Protein AF-A0A388SQX8-F1 (afdb_monomer_lite)

Sequence (278 aa):
MSRPRFPFIAQDVSALARSLHRELAACGMSSQQAGRGARPTDDACGSPAHDVTGGPTVGSAGDAACVPANALGAPCATDAPDAPPTSGASGPAHTPPRAPGHVSPVSHVLLLNMLVRAVGYRNFQHYRAQFAAQERLERLAAPEPAAPEEPVDLRRVERAARHFGPDGLLARWPGKVSLQRLCLWWVWSRLPAGQELTGTQMDDALRACHHFGDHALLRRWLCDLGMATRTPDGRQYRRVEQRPPQEALALLQHLRDRERHARRTAHAPSAGRGATTA

pLDDT: mean 71.39, std 24.22, range [28.92, 96.69]

Structure (mmCIF, N/CA/C/O backbone):
data_AF-A0A388SQX8-F1
#
_entry.id   AF-A0A388SQX8-F1
#
loop_
_atom_site.group_PDB
_atom_site.id
_atom_site.type_symbol
_atom_site.label_atom_id
_atom_site.label_alt_id
_atom_site.label_comp_id
_atom_site.label_asym_id
_atom_site.label_entity_id
_atom_site.label_seq_id
_atom_site.pdbx_PDB_ins_code
_atom_site.Cartn_x
_atom_site.Cartn_y
_atom_site.Cartn_z
_atom_site.occupancy
_atom_site.B_iso_or_equiv
_atom_site.auth_seq_id
_atom_site.auth_comp_id
_atom_site.auth_asym_id
_atom_site.auth_atom_id
_atom_site.pdbx_PDB_model_num
ATOM 1 N N . MET A 1 1 ? -57.256 -21.610 43.348 1.00 36.81 1 MET A N 1
ATOM 2 C CA . MET A 1 1 ? -56.290 -20.503 43.178 1.00 36.81 1 MET A CA 1
ATOM 3 C C . MET A 1 1 ? -55.162 -20.941 42.256 1.00 36.81 1 MET A C 1
ATOM 5 O O . MET A 1 1 ? -54.250 -21.621 42.714 1.00 36.81 1 MET A O 1
ATOM 9 N N . SER A 1 2 ? -55.221 -20.597 40.966 1.00 36.09 2 SER A N 1
ATOM 10 C CA . SER A 1 2 ? -54.074 -20.803 40.070 1.00 36.09 2 SER A CA 1
ATOM 11 C C . SER A 1 2 ? -52.946 -19.861 40.472 1.00 36.09 2 SER A C 1
ATOM 13 O O . SER A 1 2 ? -53.153 -18.653 40.541 1.00 36.09 2 SER A O 1
ATOM 15 N N . ARG A 1 3 ? -51.753 -20.402 40.736 1.00 38.62 3 ARG A N 1
ATOM 16 C CA . ARG A 1 3 ? -50.555 -19.580 40.941 1.00 38.62 3 ARG A CA 1
ATOM 17 C C . ARG A 1 3 ? -50.164 -18.967 39.590 1.00 38.62 3 ARG A C 1
ATOM 19 O O . ARG A 1 3 ? -49.873 -19.746 38.679 1.00 38.62 3 ARG A O 1
ATOM 26 N N . PRO A 1 4 ? -50.123 -17.632 39.426 1.00 42.44 4 PRO A N 1
ATOM 27 C CA . PRO A 1 4 ? -49.536 -17.048 38.229 1.00 42.44 4 PRO A CA 1
ATOM 28 C C . PRO A 1 4 ? -48.050 -17.426 38.192 1.00 42.44 4 PRO A C 1
ATOM 30 O O . PRO A 1 4 ? -47.289 -17.098 39.102 1.00 42.44 4 PRO A O 1
ATOM 33 N N . ARG A 1 5 ? -47.626 -18.151 37.152 1.00 47.69 5 ARG A N 1
ATOM 34 C CA . ARG A 1 5 ? -46.198 -18.285 36.842 1.00 47.69 5 ARG A CA 1
ATOM 35 C C . ARG A 1 5 ? -45.711 -16.906 36.407 1.00 47.69 5 ARG A C 1
ATOM 37 O O . ARG A 1 5 ? -46.237 -16.376 35.434 1.00 47.69 5 ARG A O 1
ATOM 44 N N . PHE A 1 6 ? -44.737 -16.340 37.120 1.00 41.31 6 PHE A N 1
ATOM 45 C CA . PHE A 1 6 ? -44.122 -15.063 36.750 1.00 41.31 6 PHE A CA 1
ATOM 46 C C . PHE A 1 6 ? -43.609 -15.134 35.298 1.00 41.31 6 PHE A C 1
ATOM 48 O O . PHE A 1 6 ? -42.717 -15.937 35.026 1.00 41.31 6 PHE A O 1
ATOM 55 N N . PRO A 1 7 ? -44.135 -14.318 34.364 1.00 44.72 7 PRO A N 1
ATOM 56 C CA . PRO A 1 7 ? -43.797 -14.410 32.941 1.00 44.72 7 PRO A CA 1
ATOM 57 C C . PRO A 1 7 ? -42.509 -13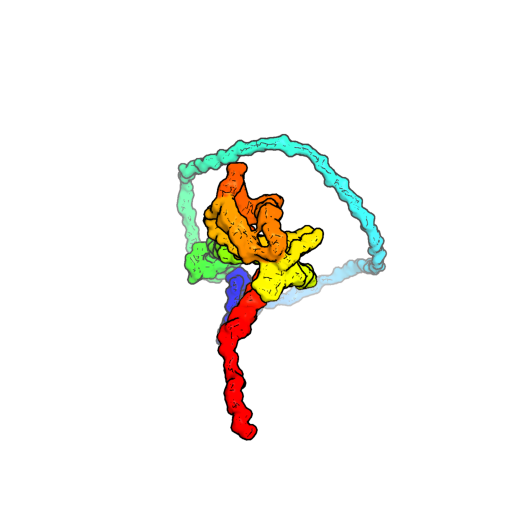.647 32.581 1.00 44.72 7 PRO A C 1
ATOM 59 O O . PRO A 1 7 ? -42.247 -13.387 31.410 1.00 44.72 7 PRO A O 1
ATOM 62 N N . PHE A 1 8 ? -41.715 -13.243 33.577 1.00 49.34 8 PHE A N 1
ATOM 63 C CA . PHE A 1 8 ? -40.576 -12.347 33.402 1.00 49.34 8 PHE A CA 1
ATOM 64 C C . PHE A 1 8 ? -39.234 -13.078 33.456 1.00 49.34 8 PHE A C 1
ATOM 66 O O . PHE A 1 8 ? -38.674 -13.307 34.527 1.00 49.34 8 PHE A O 1
ATOM 73 N N . ILE A 1 9 ? -38.652 -13.302 32.275 1.00 43.94 9 ILE A N 1
ATOM 74 C CA . ILE A 1 9 ? -37.193 -13.310 32.119 1.00 43.94 9 ILE A CA 1
ATOM 75 C C . ILE A 1 9 ? -36.746 -11.842 32.208 1.00 43.94 9 ILE A C 1
ATOM 77 O O . ILE A 1 9 ? -36.647 -11.135 31.207 1.00 43.94 9 ILE A O 1
ATOM 81 N N . ALA A 1 10 ? -36.578 -11.341 33.432 1.00 47.34 10 ALA A N 1
ATOM 82 C CA . ALA A 1 10 ? -36.190 -9.956 33.671 1.00 47.34 10 ALA A CA 1
ATOM 83 C C . ALA A 1 10 ? -34.680 -9.771 33.450 1.00 47.34 10 ALA A C 1
ATOM 85 O O . ALA A 1 10 ? -33.876 -10.209 34.269 1.00 47.34 10 ALA A O 1
ATOM 86 N N . GLN A 1 11 ? -34.305 -9.074 32.373 1.00 56.28 11 GLN A N 1
ATOM 87 C CA . GLN A 1 11 ? -32.917 -8.649 32.131 1.00 56.28 11 GLN A CA 1
ATOM 88 C C . GLN A 1 11 ? -32.426 -7.619 33.173 1.00 56.28 11 GLN A C 1
ATOM 90 O O . GLN A 1 11 ? -31.230 -7.525 33.423 1.00 56.28 11 GLN A O 1
ATOM 95 N N . ASP A 1 12 ? -33.343 -6.880 33.817 1.00 64.75 12 ASP A N 1
ATOM 96 C CA . ASP A 1 12 ? -33.055 -5.955 34.922 1.00 64.75 12 ASP A CA 1
ATOM 97 C C . ASP A 1 12 ? -33.651 -6.459 36.251 1.00 64.75 12 ASP A C 1
ATOM 99 O O . ASP A 1 12 ? -34.870 -6.445 36.464 1.00 64.75 12 ASP A O 1
ATOM 103 N N . VAL A 1 13 ? -32.776 -6.825 37.193 1.00 69.06 13 VAL A N 1
ATOM 104 C CA . VAL A 1 13 ? -33.134 -7.192 38.579 1.00 69.06 13 VAL A CA 1
ATOM 105 C C . VAL A 1 13 ? -33.878 -6.049 39.292 1.00 69.06 13 VAL A C 1
ATOM 107 O O . VAL A 1 13 ? -34.743 -6.289 40.138 1.00 69.06 13 VAL A O 1
ATOM 110 N N . SER A 1 14 ? -33.602 -4.795 38.925 1.00 66.31 14 SER A N 1
ATOM 111 C CA . SER A 1 14 ? -34.236 -3.598 39.490 1.00 66.31 14 SER A CA 1
ATOM 112 C C . SER A 1 14 ? -35.692 -3.444 39.036 1.00 66.31 14 SER A C 1
ATOM 114 O O . SER A 1 14 ? -36.521 -2.933 39.789 1.00 66.31 14 SER A O 1
ATOM 116 N N . ALA A 1 15 ? -36.044 -3.884 37.826 1.00 65.00 15 ALA A N 1
ATOM 117 C CA . ALA A 1 15 ? -37.419 -3.933 37.336 1.00 65.00 15 ALA A CA 1
ATOM 118 C C . ALA A 1 15 ? -38.218 -5.016 38.073 1.00 65.00 15 ALA A C 1
ATOM 120 O O . ALA A 1 15 ? -39.303 -4.729 38.584 1.00 65.00 15 ALA A O 1
ATOM 121 N N . LEU A 1 16 ? -37.642 -6.215 38.232 1.00 69.81 16 LEU A N 1
ATOM 122 C CA . LEU A 1 16 ? -38.240 -7.307 39.009 1.00 69.81 16 LEU A CA 1
ATOM 123 C C . LEU A 1 16 ? -38.512 -6.881 40.463 1.00 69.81 16 LEU A C 1
ATOM 125 O O . LEU A 1 16 ? -39.634 -7.013 40.952 1.00 69.81 16 LEU A O 1
ATOM 129 N N . ALA A 1 17 ? -37.521 -6.280 41.128 1.00 69.31 17 ALA A N 1
ATOM 130 C CA . ALA A 1 17 ? -37.656 -5.779 42.496 1.00 69.31 17 ALA A CA 1
ATOM 131 C C . ALA A 1 17 ? -38.699 -4.651 42.634 1.00 69.31 17 ALA A C 1
ATOM 133 O O . ALA A 1 17 ? -39.339 -4.534 43.680 1.00 69.31 17 ALA A O 1
ATOM 134 N N . ARG A 1 18 ? -38.898 -3.822 41.597 1.00 67.50 18 ARG A N 1
ATOM 135 C CA . ARG A 1 18 ? -39.961 -2.799 41.562 1.00 67.50 18 ARG A CA 1
ATOM 136 C C . ARG A 1 18 ? -41.350 -3.396 41.312 1.00 67.50 18 ARG A C 1
ATOM 138 O O . ARG A 1 18 ? -42.320 -2.874 41.855 1.00 67.50 18 ARG A O 1
ATOM 145 N N . SER A 1 19 ? -41.478 -4.474 40.533 1.00 71.19 19 SER A N 1
ATOM 146 C CA . SER A 1 19 ? -42.767 -5.167 40.371 1.00 71.19 19 SER A CA 1
ATOM 147 C C . SER A 1 19 ? -43.179 -5.860 41.665 1.00 71.19 19 SER A C 1
ATOM 149 O O . SER A 1 19 ? -44.214 -5.520 42.233 1.00 71.19 19 SER A O 1
ATOM 151 N N . LEU A 1 20 ? -42.302 -6.708 42.213 1.00 73.25 20 LEU A N 1
ATOM 152 C CA . LEU A 1 20 ? -42.595 -7.483 43.419 1.00 73.25 20 LEU A CA 1
ATOM 153 C C . LEU A 1 20 ? -42.903 -6.585 44.633 1.00 73.25 20 LEU A C 1
ATOM 155 O O . LEU A 1 20 ? -43.797 -6.893 45.414 1.00 73.25 20 LEU A O 1
ATOM 159 N N . HIS A 1 21 ? -42.225 -5.440 44.781 1.00 70.56 21 HIS A N 1
ATOM 160 C CA . HIS A 1 21 ? -42.545 -4.477 45.842 1.00 70.56 21 HIS A CA 1
ATOM 161 C C . HIS A 1 21 ? -43.941 -3.843 45.670 1.00 70.56 21 HIS A C 1
ATOM 163 O O . HIS A 1 21 ? -44.652 -3.676 46.659 1.00 70.56 21 HIS A O 1
ATOM 169 N N . ARG A 1 22 ? -44.377 -3.545 44.433 1.00 70.56 22 ARG A N 1
ATOM 170 C CA . ARG A 1 22 ? -45.743 -3.052 44.155 1.00 70.56 22 ARG A CA 1
ATOM 171 C C . ARG A 1 22 ? -46.804 -4.126 44.398 1.00 70.56 22 ARG A C 1
ATOM 173 O O . ARG A 1 22 ? -47.840 -3.823 44.977 1.00 70.56 22 ARG A O 1
ATOM 180 N N . GLU A 1 23 ? -46.537 -5.369 44.008 1.00 73.56 23 GLU A N 1
ATOM 181 C CA . GLU A 1 23 ? -47.436 -6.509 44.238 1.00 73.56 23 GLU A CA 1
ATOM 182 C C . GLU A 1 23 ? -47.608 -6.795 45.740 1.00 73.56 23 GLU A C 1
ATOM 184 O O . GLU A 1 23 ? -48.733 -6.907 46.226 1.00 73.56 23 GLU A O 1
ATOM 189 N N . LEU A 1 24 ? -46.512 -6.810 46.508 1.00 72.69 24 LEU A N 1
ATOM 190 C CA . LEU A 1 24 ? -46.557 -6.953 47.969 1.00 72.69 24 LEU A CA 1
ATOM 191 C C . LEU A 1 24 ? -47.300 -5.787 48.645 1.00 72.69 24 LEU A C 1
ATOM 193 O O . LEU A 1 24 ? -48.076 -6.020 49.573 1.00 72.69 24 LEU A O 1
ATOM 197 N N . ALA A 1 25 ? -47.121 -4.551 48.167 1.00 70.69 25 ALA A N 1
ATOM 198 C CA . ALA A 1 25 ? -47.873 -3.396 48.657 1.00 70.69 25 ALA A CA 1
ATOM 199 C C . ALA A 1 25 ? -49.379 -3.508 48.348 1.00 70.69 25 ALA A C 1
ATOM 201 O O . ALA A 1 25 ? -50.201 -3.240 49.223 1.00 70.69 25 ALA A O 1
ATOM 202 N N . ALA A 1 26 ? -49.757 -3.965 47.149 1.00 66.88 26 ALA A N 1
ATOM 203 C CA . ALA A 1 26 ? -51.155 -4.187 46.773 1.00 66.88 26 ALA A CA 1
ATOM 204 C C . ALA A 1 26 ? -51.831 -5.263 47.644 1.00 66.88 26 ALA A C 1
ATOM 206 O O . ALA A 1 26 ? -52.946 -5.056 48.126 1.00 66.88 26 ALA A O 1
ATOM 207 N N . CYS A 1 27 ? -51.135 -6.368 47.932 1.00 62.94 27 CYS A N 1
ATOM 208 C CA . CYS A 1 27 ? -51.600 -7.381 48.885 1.00 62.94 27 CYS A CA 1
ATOM 209 C C . CYS A 1 27 ? -51.763 -6.813 50.310 1.00 62.94 27 CYS A C 1
ATOM 211 O O . CYS A 1 27 ? -52.741 -7.129 50.994 1.00 62.94 27 CYS A O 1
ATOM 213 N N . GLY A 1 28 ? -50.851 -5.936 50.748 1.00 62.56 28 GLY A N 1
ATOM 214 C CA . GLY A 1 28 ? -50.944 -5.228 52.030 1.00 62.56 28 GLY A CA 1
ATOM 215 C C . GLY A 1 28 ? -52.148 -4.282 52.127 1.00 62.56 28 GLY A C 1
ATOM 216 O O . GLY A 1 28 ? -52.829 -4.251 53.148 1.00 62.56 28 GLY A O 1
ATOM 217 N N . MET A 1 29 ? -52.463 -3.550 51.055 1.00 49.16 29 MET A N 1
ATOM 218 C CA . MET A 1 29 ? -53.643 -2.675 51.013 1.00 49.16 29 MET A CA 1
ATOM 219 C C . MET A 1 29 ? -54.954 -3.477 50.991 1.00 49.16 29 MET A C 1
ATOM 221 O O . MET A 1 29 ? -55.860 -3.183 51.768 1.00 49.16 29 MET A O 1
ATOM 225 N N . SER A 1 30 ? -55.027 -4.537 50.177 1.00 46.00 30 SER A N 1
ATOM 226 C CA . SER A 1 30 ? -56.197 -5.429 50.093 1.00 46.00 30 SER A CA 1
ATOM 227 C C . SER A 1 30 ? -56.570 -6.039 51.456 1.00 46.00 30 SER A C 1
ATOM 229 O O . SER A 1 30 ? -57.736 -6.055 51.853 1.00 46.00 30 SER A O 1
ATOM 231 N N . SER A 1 31 ? -55.564 -6.462 52.228 1.00 42.78 31 SER A N 1
ATOM 232 C CA . SER A 1 31 ? -55.757 -7.045 53.563 1.00 42.78 31 SER A CA 1
ATOM 233 C C . SER A 1 31 ? -56.139 -6.024 54.643 1.00 42.78 31 SER A C 1
ATOM 235 O O . SER A 1 31 ? -56.927 -6.359 55.527 1.00 42.78 31 SER A O 1
ATOM 237 N N . GLN A 1 32 ? -55.680 -4.769 54.563 1.00 49.34 32 GLN A N 1
ATOM 238 C CA . GLN A 1 32 ? -56.172 -3.707 55.456 1.00 49.34 32 GLN A CA 1
ATOM 239 C C . GLN A 1 32 ? -57.624 -3.312 55.156 1.00 49.34 32 GLN A C 1
ATOM 241 O O . GLN A 1 32 ? -58.390 -3.036 56.080 1.00 49.34 32 GLN A O 1
ATOM 246 N N . GLN A 1 33 ? -58.024 -3.303 53.882 1.00 49.81 33 GLN A N 1
ATOM 247 C CA . GLN A 1 33 ? -59.363 -2.870 53.480 1.00 49.81 33 GLN A CA 1
ATOM 248 C C . GLN A 1 33 ? -60.452 -3.872 53.903 1.00 49.81 33 GLN A C 1
ATOM 250 O O . GLN A 1 33 ? -61.534 -3.457 54.316 1.00 49.81 33 GLN A O 1
ATOM 255 N N . ALA A 1 34 ? -60.132 -5.171 53.932 1.00 44.03 34 ALA A N 1
ATOM 256 C CA . ALA A 1 34 ? -60.994 -6.209 54.504 1.00 44.03 34 ALA A CA 1
ATOM 257 C C . ALA A 1 34 ? -61.205 -6.074 56.031 1.00 44.03 34 ALA A C 1
ATOM 259 O O . ALA A 1 34 ? -62.218 -6.528 56.556 1.00 44.03 34 ALA A O 1
ATOM 260 N N . GLY A 1 35 ? -60.276 -5.434 56.753 1.00 42.03 35 GLY A N 1
ATOM 261 C CA . GLY A 1 35 ? -60.312 -5.308 58.216 1.00 42.03 35 GLY A CA 1
ATOM 262 C C . GLY A 1 35 ? -61.143 -4.144 58.773 1.00 42.03 35 GLY A C 1
ATOM 263 O O . GLY A 1 35 ? -61.225 -4.002 59.991 1.00 42.03 35 GLY A O 1
ATOM 264 N N . ARG A 1 36 ? -61.734 -3.286 57.926 1.00 47.06 36 ARG A N 1
ATOM 265 C CA . ARG A 1 36 ? -62.431 -2.049 58.356 1.00 47.06 36 ARG A CA 1
ATOM 266 C C . ARG A 1 36 ? -63.966 -2.100 58.328 1.00 47.06 36 ARG A C 1
ATOM 268 O O . ARG A 1 36 ? -64.606 -1.121 58.696 1.00 47.06 36 ARG A O 1
ATOM 275 N N . GLY A 1 37 ? -64.564 -3.216 57.916 1.00 43.06 37 GLY A N 1
ATOM 276 C CA . GLY A 1 37 ? -66.006 -3.333 57.664 1.00 43.06 37 GLY A CA 1
ATOM 277 C C . GLY A 1 37 ? -66.891 -3.699 58.864 1.00 43.06 37 GLY A C 1
ATOM 278 O O . GLY A 1 37 ? -67.678 -4.630 58.726 1.00 43.06 37 GLY A O 1
ATOM 279 N N . ALA A 1 38 ? -66.789 -3.025 60.022 1.00 39.12 38 ALA A N 1
ATOM 280 C CA . ALA A 1 38 ? -67.701 -3.286 61.154 1.00 39.12 38 ALA A CA 1
ATOM 281 C C . ALA A 1 38 ? -67.815 -2.162 62.219 1.00 39.12 38 ALA A C 1
ATOM 283 O O . ALA A 1 38 ? -67.167 -2.243 63.263 1.00 39.12 38 ALA A O 1
ATOM 284 N N . ARG A 1 39 ? -68.707 -1.175 62.006 1.00 32.75 39 ARG A N 1
ATOM 285 C CA . ARG A 1 39 ? -69.758 -0.724 62.965 1.00 32.75 39 ARG A CA 1
ATOM 286 C C . ARG A 1 39 ? -70.548 0.495 62.432 1.00 32.75 39 ARG A C 1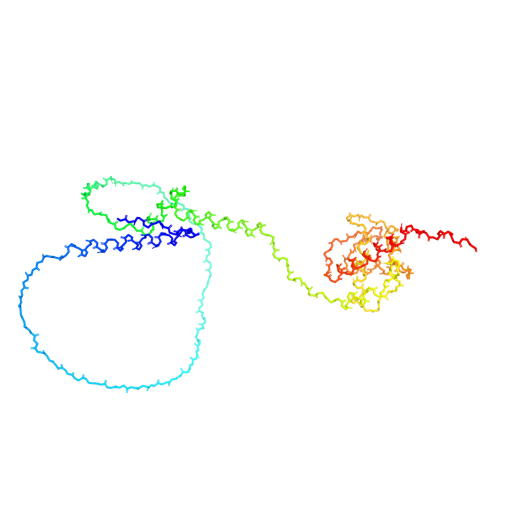
ATOM 288 O O . ARG A 1 39 ? -69.926 1.359 61.819 1.00 32.75 39 ARG A O 1
ATOM 295 N N . PRO A 1 40 ? -71.873 0.578 62.669 1.00 47.38 40 PRO A N 1
ATOM 296 C CA . PRO A 1 40 ? -72.708 1.736 62.327 1.00 47.38 40 PRO A CA 1
ATOM 297 C C . PRO A 1 40 ? -72.991 2.654 63.534 1.00 47.38 40 PRO A C 1
ATOM 299 O O . PRO A 1 40 ? -72.891 2.198 64.672 1.00 47.38 40 PRO A O 1
ATOM 302 N N . THR A 1 41 ? -73.419 3.890 63.251 1.00 36.56 41 THR A N 1
ATOM 303 C CA . THR A 1 41 ? -74.516 4.645 63.912 1.00 36.56 41 THR A CA 1
ATOM 304 C C . THR A 1 41 ? -74.822 5.896 63.078 1.00 36.56 41 THR A C 1
ATOM 306 O O . THR A 1 41 ? -73.922 6.421 62.421 1.00 36.56 41 THR A O 1
ATOM 309 N N . ASP A 1 42 ? -76.074 6.346 63.108 1.00 33.62 42 ASP A N 1
ATOM 310 C CA . ASP A 1 42 ? -76.649 7.366 62.219 1.00 33.62 42 ASP A CA 1
ATOM 311 C C . ASP A 1 42 ? -76.683 8.793 62.827 1.00 33.62 42 ASP A C 1
ATOM 313 O O . ASP A 1 42 ? -76.271 8.997 63.968 1.00 33.62 42 ASP A O 1
ATOM 317 N N . ASP A 1 43 ? -77.232 9.739 62.047 1.00 33.44 43 ASP A N 1
ATOM 318 C CA . ASP A 1 43 ? -77.739 11.081 62.415 1.00 33.44 43 ASP A CA 1
ATOM 319 C C . ASP A 1 43 ? -76.757 12.192 62.890 1.00 33.44 43 ASP A C 1
ATOM 321 O O . ASP A 1 43 ? -75.794 11.952 63.609 1.00 33.44 43 ASP A O 1
ATOM 325 N N . ALA A 1 44 ? -76.949 13.485 62.558 1.00 36.25 44 ALA A N 1
ATOM 326 C CA . ALA A 1 44 ? -77.795 14.118 61.525 1.00 36.25 44 ALA A CA 1
ATOM 327 C C . ALA A 1 44 ? -77.368 15.587 61.228 1.00 36.25 44 ALA A C 1
ATOM 329 O O . ALA A 1 44 ? -76.724 16.232 62.047 1.00 36.25 44 ALA A O 1
ATOM 330 N N . CYS A 1 45 ? -77.804 16.099 60.064 1.00 31.36 45 CYS A N 1
ATOM 331 C CA . CYS A 1 45 ? -78.052 17.505 59.659 1.00 31.36 45 CYS A CA 1
ATOM 332 C C . CYS A 1 45 ? -77.076 18.666 60.006 1.00 31.36 45 CYS A C 1
ATOM 334 O O . CYS A 1 45 ? -76.867 19.022 61.159 1.00 31.36 45 CYS A O 1
ATOM 336 N N . GLY A 1 46 ? -76.669 19.428 58.972 1.00 29.67 46 GLY A N 1
ATOM 337 C CA . GLY A 1 46 ? -76.088 20.778 59.113 1.00 29.67 46 GLY A CA 1
ATOM 338 C C . GLY A 1 46 ? -75.708 21.446 57.777 1.00 29.67 46 GLY A C 1
ATOM 339 O O . GLY A 1 46 ? -74.729 21.064 57.144 1.00 29.67 46 GLY A O 1
ATOM 340 N N . SER A 1 47 ? -76.487 22.427 57.311 1.00 32.00 47 SER A N 1
ATOM 341 C CA . SER A 1 47 ? -76.301 23.207 56.060 1.00 32.00 47 SER A CA 1
ATOM 342 C C . SER A 1 47 ? -77.133 24.506 56.139 1.00 32.00 47 SER A C 1
ATOM 344 O O . SER A 1 47 ? -77.968 24.575 57.046 1.00 32.00 47 SER A O 1
ATOM 346 N N . PRO A 1 48 ? -77.021 25.497 55.217 1.00 48.66 48 PRO A N 1
ATOM 347 C CA . PRO A 1 48 ? -76.165 25.620 54.020 1.00 48.66 48 PRO A CA 1
ATOM 348 C C . PRO A 1 48 ? -75.082 26.731 54.251 1.00 48.66 48 PRO A C 1
ATOM 350 O O . PRO A 1 48 ? -74.478 26.669 55.314 1.00 48.66 48 PRO A O 1
ATOM 353 N N . ALA A 1 49 ? -74.699 27.726 53.421 1.00 32.50 49 ALA A N 1
ATOM 354 C CA . ALA A 1 49 ? -75.122 28.221 52.097 1.00 32.50 49 ALA A CA 1
ATOM 355 C C . ALA A 1 49 ? -74.110 29.229 51.473 1.00 32.50 49 ALA A C 1
ATOM 357 O O . ALA A 1 49 ? -73.331 29.809 52.218 1.00 32.50 49 ALA A O 1
ATOM 358 N N . HIS A 1 50 ? -74.271 29.521 50.165 1.00 34.00 50 HIS A N 1
ATOM 359 C CA . HIS A 1 50 ? -73.937 30.789 49.455 1.00 34.00 50 HIS A CA 1
ATOM 360 C C . HIS A 1 50 ? -72.456 31.263 49.342 1.00 34.00 50 HIS A C 1
ATOM 362 O O . HIS A 1 50 ? -71.666 31.069 50.255 1.00 34.00 50 HIS A O 1
ATOM 368 N N . ASP A 1 51 ? -71.994 31.941 48.270 1.00 30.95 51 ASP A N 1
ATOM 369 C CA . ASP A 1 51 ? -72.515 32.210 46.901 1.00 30.95 51 ASP A CA 1
ATOM 370 C C . ASP A 1 51 ? -71.381 32.793 45.989 1.00 30.95 51 ASP A C 1
ATOM 372 O O . ASP A 1 51 ? -70.269 32.991 46.471 1.00 30.95 51 ASP A O 1
ATOM 376 N N . VAL A 1 52 ? -71.687 33.138 44.721 1.00 39.06 52 VAL A N 1
ATOM 377 C CA . VAL A 1 52 ? -70.922 33.990 43.762 1.00 39.06 52 VAL A CA 1
ATOM 378 C C . VAL A 1 52 ? -69.684 33.309 43.126 1.00 39.06 52 VAL A C 1
ATOM 380 O O . VAL A 1 52 ? -68.687 33.065 43.792 1.00 39.06 52 VAL A O 1
ATOM 383 N N . THR A 1 53 ? -69.685 32.846 41.863 1.00 36.03 53 THR A N 1
ATOM 384 C CA . THR A 1 53 ? -69.887 33.505 40.537 1.00 36.03 53 THR A CA 1
ATOM 385 C C . THR A 1 53 ? -68.632 34.205 39.982 1.00 36.03 53 THR A C 1
ATOM 387 O O . THR A 1 53 ? -68.125 35.148 40.576 1.00 36.03 53 THR A O 1
ATOM 390 N N . GLY A 1 54 ? -68.177 33.803 38.783 1.00 33.28 54 GLY A N 1
ATOM 391 C CA . GLY A 1 54 ? -67.106 34.488 38.035 1.00 33.28 54 GLY A CA 1
ATOM 392 C C . GLY A 1 54 ? -66.621 33.721 36.793 1.00 33.28 54 GLY A C 1
ATOM 393 O O . GLY A 1 54 ? -66.135 32.601 36.911 1.00 33.28 54 GLY A O 1
ATOM 394 N N . GLY A 1 55 ? -66.783 34.313 35.603 1.00 32.41 55 GLY A N 1
ATOM 395 C CA . GLY A 1 55 ? -66.418 33.727 34.301 1.00 32.41 55 GLY A CA 1
ATOM 396 C C . GLY A 1 55 ? -65.000 34.066 33.789 1.00 32.41 55 GLY A C 1
ATOM 397 O O . GLY A 1 55 ? -64.205 34.637 34.531 1.00 32.41 55 GLY A O 1
ATOM 398 N N . PRO A 1 56 ? -64.659 33.703 32.531 1.00 58.06 56 PRO A N 1
ATOM 399 C CA . PRO A 1 56 ? -63.264 33.533 32.098 1.00 58.06 56 PRO A CA 1
ATOM 400 C C . PRO A 1 56 ? -62.785 34.513 31.000 1.00 58.06 56 PRO A C 1
ATOM 402 O O . PRO A 1 56 ? -63.592 35.239 30.429 1.00 58.06 56 PRO A O 1
ATOM 405 N N . THR A 1 57 ? -61.484 34.457 30.653 1.00 34.09 57 THR A N 1
ATOM 406 C CA . THR A 1 57 ? -60.871 34.435 29.285 1.00 34.09 57 THR A CA 1
ATOM 407 C C . THR A 1 57 ? -59.510 35.158 29.143 1.00 34.09 57 THR A C 1
ATOM 409 O O . THR A 1 57 ? -59.334 36.285 29.577 1.00 34.09 57 THR A O 1
ATOM 412 N N . VAL A 1 58 ? -58.580 34.463 28.464 1.00 35.53 58 VAL A N 1
ATOM 413 C CA . VAL A 1 58 ? -57.567 34.916 27.472 1.00 35.53 58 VAL A CA 1
ATOM 414 C C . VAL A 1 58 ? -56.660 36.140 27.751 1.00 35.53 58 VAL A C 1
ATOM 416 O O . VAL A 1 58 ? -57.097 37.282 27.809 1.00 35.53 58 VAL A O 1
ATOM 419 N N . GLY A 1 59 ? -55.343 35.893 27.683 1.00 32.28 59 GLY A N 1
ATOM 420 C CA . GLY A 1 59 ? -54.258 36.864 27.444 1.00 32.28 59 GLY A CA 1
ATOM 421 C C . GLY A 1 59 ? -53.023 36.132 26.878 1.00 32.28 59 GLY A C 1
ATOM 422 O O . GLY A 1 59 ? -52.911 34.924 27.086 1.00 32.28 59 GLY A O 1
ATOM 423 N N . SER A 1 60 ? -52.138 36.794 26.115 1.00 31.81 60 SER A N 1
ATOM 424 C CA . SER A 1 60 ? -51.104 36.104 25.306 1.00 31.81 60 SER A CA 1
ATOM 425 C C . SER A 1 60 ? -49.789 36.881 25.112 1.00 31.81 60 SER A C 1
ATOM 427 O O . SER A 1 60 ? -49.814 38.106 25.046 1.00 31.81 60 SER A O 1
ATOM 429 N N . ALA A 1 61 ? -48.704 36.118 24.894 1.00 31.20 61 ALA A N 1
ATOM 430 C CA . ALA A 1 61 ? -47.390 36.473 24.322 1.00 31.20 61 ALA A CA 1
ATOM 431 C C . ALA A 1 61 ? -46.464 37.469 25.067 1.00 31.20 61 ALA A C 1
ATOM 433 O O . ALA A 1 61 ? -46.906 38.375 25.764 1.00 31.20 61 ALA A O 1
ATOM 434 N N . GLY A 1 62 ? -45.145 37.300 24.866 1.00 31.11 62 GLY A N 1
ATOM 435 C CA . GLY A 1 62 ? -44.097 38.222 25.332 1.00 31.11 62 GLY A CA 1
ATOM 436 C C . GLY A 1 62 ? -42.716 37.570 25.508 1.00 31.11 62 GLY A C 1
ATOM 437 O O . GLY A 1 62 ? -42.443 36.990 26.555 1.00 31.11 62 GLY A O 1
ATOM 438 N N . ASP A 1 63 ? -41.838 37.684 24.506 1.00 28.92 63 ASP A N 1
ATOM 439 C CA . ASP A 1 63 ? -40.418 37.301 24.594 1.00 28.92 63 ASP A CA 1
ATOM 440 C C . ASP A 1 63 ? -39.573 38.329 25.367 1.00 28.92 63 ASP A C 1
ATOM 442 O O . ASP A 1 63 ? -39.790 39.531 25.222 1.00 28.92 63 ASP A O 1
ATOM 446 N N . ALA A 1 64 ? -38.531 37.865 26.069 1.00 32.91 64 ALA A N 1
ATOM 447 C CA . ALA A 1 64 ? -37.209 38.513 26.129 1.00 32.91 64 ALA A CA 1
ATOM 448 C C . ALA A 1 64 ? -36.181 37.630 26.867 1.00 32.91 64 ALA A C 1
ATOM 450 O O . ALA A 1 64 ? -36.516 36.916 27.810 1.00 32.91 64 ALA A O 1
ATOM 451 N N . ALA A 1 65 ? -34.906 37.736 26.487 1.00 30.02 65 ALA A N 1
ATOM 452 C CA . ALA A 1 65 ? -33.774 37.166 27.220 1.00 30.02 65 ALA A CA 1
ATOM 453 C C . ALA A 1 65 ? -32.880 38.284 27.777 1.00 30.02 65 ALA A C 1
ATOM 455 O O . ALA A 1 65 ? -32.778 39.332 27.143 1.00 30.02 65 ALA A O 1
ATOM 456 N N . CYS A 1 66 ? -32.166 38.038 28.886 1.00 29.95 66 CYS A N 1
ATOM 457 C CA . CYS A 1 66 ? -30.804 38.563 29.069 1.00 29.95 66 CYS A CA 1
ATOM 458 C C . CYS A 1 66 ? -30.036 37.915 30.238 1.00 29.95 66 CYS A C 1
ATOM 460 O O . CYS A 1 66 ? -30.577 37.119 31.002 1.00 29.95 66 CYS A O 1
ATOM 462 N N . VAL A 1 67 ? -28.748 38.257 30.331 1.00 35.94 67 VAL A N 1
ATOM 463 C CA . VAL A 1 67 ? -27.718 37.656 31.200 1.00 35.94 67 VAL A CA 1
ATOM 464 C C . VAL A 1 67 ? -27.271 38.654 32.284 1.00 35.94 67 VAL A C 1
ATOM 466 O O . VAL A 1 67 ? -27.230 39.856 32.027 1.00 35.94 67 VAL A O 1
ATOM 469 N N . PRO A 1 68 ? -26.878 38.169 33.475 1.00 49.44 68 PRO A N 1
ATOM 470 C CA . PRO A 1 68 ? -25.558 38.502 34.028 1.00 49.44 68 PRO A CA 1
ATOM 471 C C . PRO A 1 68 ? -24.786 37.212 34.394 1.00 49.44 68 PRO A C 1
ATOM 473 O O . PRO A 1 68 ? -25.382 36.262 34.888 1.00 49.44 68 PRO A O 1
ATOM 476 N N . ALA A 1 69 ? -23.510 36.999 34.048 1.00 34.41 69 ALA A N 1
ATOM 477 C CA . ALA A 1 69 ? -22.286 37.822 34.090 1.00 34.41 69 ALA A CA 1
ATOM 478 C C . ALA A 1 69 ? -21.464 37.579 35.378 1.00 34.41 69 ALA A C 1
ATOM 480 O O . ALA A 1 69 ? -21.975 37.654 36.489 1.00 34.41 69 ALA A O 1
ATOM 481 N N . ASN A 1 70 ? -20.184 37.234 35.189 1.00 34.44 70 ASN A N 1
ATOM 482 C CA . ASN A 1 70 ? -19.249 36.748 36.215 1.00 34.44 70 ASN A CA 1
ATOM 483 C C . ASN A 1 70 ? -18.648 37.852 37.100 1.00 34.44 70 ASN A C 1
ATOM 485 O O . ASN A 1 70 ? -18.440 38.965 36.622 1.00 34.44 70 ASN A O 1
ATOM 489 N N . ALA A 1 71 ? -18.203 37.445 38.302 1.00 31.67 71 ALA A N 1
ATOM 490 C CA . ALA A 1 71 ? -16.838 37.568 38.878 1.00 31.67 71 ALA A CA 1
ATOM 491 C C . ALA A 1 71 ? -16.917 37.713 40.427 1.00 31.67 71 ALA A C 1
ATOM 493 O O . ALA A 1 71 ? -17.979 38.048 40.937 1.00 31.67 71 ALA A O 1
ATOM 494 N N . LEU A 1 72 ? -15.913 37.444 41.277 1.00 33.88 72 LEU A N 1
ATOM 495 C CA . LEU A 1 72 ? -14.472 37.127 41.173 1.00 33.88 72 LEU A CA 1
ATOM 496 C C . LEU A 1 72 ? -14.103 36.030 42.210 1.00 33.88 72 LEU A C 1
ATOM 498 O O . LEU A 1 72 ? -14.850 35.830 43.163 1.00 33.88 72 LEU A O 1
ATOM 502 N N . GLY A 1 73 ? -12.901 35.435 42.120 1.00 32.00 73 GLY A N 1
ATOM 503 C CA . GLY A 1 73 ? -12.212 34.853 43.293 1.00 32.00 73 GLY A CA 1
ATOM 504 C C . GLY A 1 73 ? -11.665 33.425 43.136 1.00 32.00 73 GLY A C 1
ATOM 505 O O . GLY A 1 73 ? -12.410 32.485 42.891 1.00 32.00 73 GLY A O 1
ATOM 506 N N . ALA A 1 74 ? -10.355 33.267 43.329 1.00 33.41 74 ALA A N 1
ATOM 507 C CA . ALA A 1 74 ? -9.596 32.007 43.400 1.00 33.41 74 ALA A CA 1
ATOM 508 C C . ALA A 1 74 ? -8.355 32.252 44.306 1.00 33.41 74 ALA A C 1
ATOM 510 O O . ALA A 1 74 ? -8.208 33.394 44.757 1.00 33.41 74 ALA A O 1
ATOM 511 N N . PRO A 1 75 ? -7.401 31.315 44.523 1.00 50.97 75 PRO A N 1
ATOM 512 C CA . PRO A 1 75 ? -7.354 29.868 44.258 1.00 50.97 75 PRO A CA 1
ATOM 513 C C . PRO A 1 75 ? -6.936 29.083 45.544 1.00 50.97 75 PRO A C 1
ATOM 515 O O . PRO A 1 75 ? -7.208 29.546 46.647 1.00 50.97 75 PRO A O 1
ATOM 518 N N . CYS A 1 76 ? -6.205 27.961 45.393 1.00 29.44 76 CYS A N 1
ATOM 519 C CA . CYS A 1 76 ? -5.466 27.203 46.433 1.00 29.44 76 CYS A CA 1
ATOM 520 C C . CYS A 1 76 ? -6.310 26.354 47.416 1.00 29.44 76 CYS A C 1
ATOM 522 O O . CYS A 1 76 ? -7.423 26.722 47.766 1.00 29.44 76 CYS A O 1
ATOM 524 N N . ALA A 1 77 ? -5.836 25.208 47.923 1.00 30.47 77 ALA A N 1
ATOM 525 C CA . ALA A 1 77 ? -4.732 24.326 47.501 1.00 30.47 77 ALA A CA 1
ATOM 526 C C . ALA A 1 77 ? -4.972 22.894 48.050 1.00 30.47 77 ALA A C 1
ATOM 528 O O . ALA A 1 77 ? -6.000 22.623 48.668 1.00 30.47 77 ALA A O 1
ATOM 529 N N . THR A 1 78 ? -4.034 21.980 47.800 1.00 32.91 78 THR A N 1
ATOM 530 C CA . THR A 1 78 ? -3.949 20.642 48.412 1.00 32.91 78 THR A CA 1
ATOM 531 C C . THR A 1 78 ? -3.976 20.686 49.941 1.00 32.91 78 THR A C 1
ATOM 533 O O . THR A 1 78 ? -3.248 21.480 50.524 1.00 32.91 78 THR A O 1
ATOM 536 N N . ASP A 1 79 ? -4.703 19.764 50.579 1.00 29.53 79 ASP A N 1
ATOM 537 C CA . ASP A 1 79 ? -4.046 18.629 51.247 1.00 29.53 79 ASP A CA 1
ATOM 538 C C . ASP A 1 79 ? -5.027 17.509 51.637 1.00 29.53 79 ASP A C 1
ATOM 540 O O . ASP A 1 79 ? -6.249 17.675 51.582 1.00 29.53 79 ASP A O 1
ATOM 544 N N . ALA A 1 80 ? -4.484 16.338 51.977 1.00 42.03 80 ALA A N 1
ATOM 545 C CA . ALA A 1 80 ? -5.243 15.194 52.480 1.00 42.03 80 ALA A CA 1
ATOM 546 C C . ALA A 1 80 ? -5.284 15.183 54.024 1.00 42.03 80 ALA A C 1
ATOM 548 O O . ALA A 1 80 ? -4.286 15.531 54.652 1.00 42.03 80 ALA A O 1
ATOM 549 N N . PRO A 1 81 ? -6.384 14.729 54.653 1.00 41.84 81 PRO A N 1
ATOM 550 C CA . PRO A 1 81 ? -6.404 14.414 56.077 1.00 41.84 81 PRO A CA 1
ATOM 551 C C . PRO A 1 81 ? -6.208 12.910 56.337 1.00 41.84 81 PRO A C 1
ATOM 553 O O . PRO A 1 81 ? -6.912 12.066 55.775 1.00 41.84 81 PRO A O 1
ATOM 556 N N . ASP A 1 82 ? -5.286 12.595 57.246 1.00 33.25 82 ASP A N 1
ATOM 557 C CA . ASP A 1 82 ? -5.118 11.274 57.863 1.00 33.25 82 ASP A CA 1
ATOM 558 C C . ASP A 1 82 ? -6.368 10.790 58.619 1.00 33.25 82 ASP A C 1
ATOM 560 O O . ASP A 1 82 ? -7.266 11.561 58.967 1.00 33.25 82 ASP A O 1
ATOM 564 N N . ALA A 1 83 ? -6.402 9.492 58.933 1.00 41.75 83 ALA A N 1
ATOM 565 C CA . ALA A 1 83 ? -7.453 8.889 59.748 1.00 41.75 83 ALA A CA 1
ATOM 566 C C . ALA A 1 83 ? -7.260 9.172 61.262 1.00 41.75 83 ALA A C 1
ATOM 568 O O . ALA A 1 83 ? -6.247 8.759 61.831 1.00 41.75 83 ALA A O 1
ATOM 569 N N . PRO A 1 84 ? -8.238 9.797 61.952 1.00 44.78 84 PRO A N 1
ATOM 570 C CA . PRO A 1 84 ? -8.257 9.926 63.411 1.00 44.78 84 PRO A CA 1
ATOM 571 C C . PRO A 1 84 ? -8.894 8.689 64.099 1.00 44.78 84 PRO A C 1
ATOM 573 O O . PRO A 1 84 ? -9.491 7.845 63.425 1.00 44.78 84 PRO A O 1
ATOM 576 N N . PRO A 1 85 ? -8.739 8.515 65.431 1.00 40.00 85 PRO A N 1
ATOM 577 C CA . PRO A 1 85 ? -8.495 7.176 65.980 1.00 40.00 85 PRO A CA 1
ATOM 578 C C . PRO A 1 85 ? -9.707 6.439 66.561 1.00 40.00 85 PRO A C 1
ATOM 580 O O . PRO A 1 85 ? -10.741 7.010 66.902 1.00 40.00 85 PRO A O 1
ATOM 583 N N . THR A 1 86 ? -9.505 5.144 66.809 1.00 42.34 86 THR A N 1
ATOM 584 C CA . THR A 1 86 ? -10.363 4.329 67.674 1.00 42.34 86 THR A CA 1
ATOM 585 C C . THR A 1 86 ? -10.268 4.765 69.139 1.00 42.34 86 THR A C 1
ATOM 587 O O . THR A 1 86 ? -9.227 4.598 69.773 1.00 42.34 86 THR A O 1
ATOM 590 N N . SER A 1 87 ? -11.383 5.208 69.712 1.00 32.69 87 SER A N 1
ATOM 591 C CA . SER A 1 87 ? -11.645 5.147 71.153 1.00 32.69 87 SER A CA 1
ATOM 592 C C . SER A 1 87 ? -13.137 4.879 71.356 1.00 32.69 87 SER A C 1
ATOM 594 O O . SER A 1 87 ? -13.953 5.333 70.554 1.00 32.69 87 SER A O 1
ATOM 596 N N . GLY A 1 88 ? -13.504 4.077 72.356 1.00 32.44 88 GLY A N 1
ATOM 597 C CA . GLY A 1 88 ? -14.859 3.533 72.487 1.00 32.44 88 GLY A CA 1
ATOM 598 C C . GLY A 1 88 ? -15.449 3.682 73.884 1.00 32.44 88 GLY A C 1
ATOM 599 O O . GLY A 1 88 ? -14.720 3.817 74.863 1.00 32.44 88 GLY A O 1
ATOM 600 N N . ALA A 1 89 ? -16.779 3.606 73.971 1.00 31.12 89 ALA A N 1
ATOM 601 C CA . ALA A 1 89 ? -17.515 3.469 75.224 1.00 31.12 89 ALA A CA 1
ATOM 602 C C . ALA A 1 89 ? -18.929 2.892 74.995 1.00 31.12 89 ALA A C 1
ATOM 604 O O . ALA A 1 89 ? -19.468 2.957 73.893 1.00 31.12 89 ALA A O 1
ATOM 605 N N . SER A 1 90 ? -19.535 2.413 76.084 1.00 32.59 90 SER A N 1
ATOM 606 C CA . SER A 1 90 ? -20.992 2.340 76.301 1.00 32.59 90 SER A CA 1
ATOM 607 C C . SER A 1 90 ? -21.847 1.382 75.450 1.00 32.59 90 SER A C 1
ATOM 609 O O . SER A 1 90 ? -22.613 1.803 74.592 1.00 32.59 90 SER A O 1
ATOM 611 N N . GLY A 1 91 ? -21.870 0.114 75.879 1.00 31.25 91 GLY A N 1
ATOM 612 C CA . GLY A 1 91 ? -23.124 -0.537 76.303 1.00 31.25 91 GLY A CA 1
ATOM 613 C C . GLY A 1 91 ? -24.061 -1.145 75.235 1.00 31.25 91 GLY A C 1
ATOM 614 O O . GLY A 1 91 ? -24.590 -0.429 74.388 1.00 31.25 91 GLY A O 1
ATOM 615 N N . PRO A 1 92 ? -24.398 -2.450 75.319 1.00 42.16 92 PRO A N 1
ATOM 616 C CA . PRO A 1 92 ? -25.456 -3.032 74.497 1.00 42.16 92 PRO A CA 1
ATOM 617 C C . PRO A 1 92 ? -26.838 -2.579 74.995 1.00 42.16 92 PRO A C 1
ATOM 619 O O . PRO A 1 92 ? -27.349 -3.081 75.996 1.00 42.16 92 PRO A O 1
ATOM 622 N N . ALA A 1 93 ? -27.472 -1.648 74.279 1.00 34.09 93 ALA A N 1
ATOM 623 C CA . ALA A 1 93 ? -28.860 -1.271 74.535 1.00 34.09 93 ALA A CA 1
ATOM 624 C C . ALA A 1 93 ? -29.783 -2.493 74.348 1.00 34.09 93 ALA A C 1
ATOM 626 O O . ALA A 1 93 ? -29.892 -3.052 73.253 1.00 34.09 93 ALA A O 1
ATOM 627 N N . HIS A 1 94 ? -30.430 -2.927 75.431 1.00 39.81 94 HIS A N 1
ATOM 628 C CA . HIS A 1 94 ? -31.250 -4.137 75.455 1.00 39.81 94 HIS A CA 1
ATOM 629 C C . HIS A 1 94 ? -32.572 -3.918 74.700 1.00 39.81 94 HIS A C 1
ATOM 631 O O . HIS A 1 94 ? -33.573 -3.495 75.273 1.00 39.81 94 HIS A O 1
ATOM 637 N N . THR A 1 95 ? -32.568 -4.189 73.392 1.00 46.56 95 THR A N 1
ATOM 638 C CA . THR A 1 95 ? -33.779 -4.153 72.559 1.00 46.56 95 THR A CA 1
ATOM 639 C C . THR A 1 95 ? -34.774 -5.217 73.047 1.00 46.56 95 THR A C 1
ATOM 641 O O . THR A 1 95 ? -34.445 -6.405 72.975 1.00 46.56 95 THR A O 1
ATOM 644 N N . PRO A 1 96 ? -35.985 -4.847 73.508 1.00 46.88 96 PRO A N 1
ATOM 645 C CA . PRO A 1 96 ? -36.976 -5.824 73.946 1.00 46.88 96 PRO A CA 1
ATOM 646 C C . PRO A 1 96 ? -37.498 -6.653 72.757 1.00 46.88 96 PRO A C 1
ATOM 648 O O . PRO A 1 96 ? -37.600 -6.133 71.638 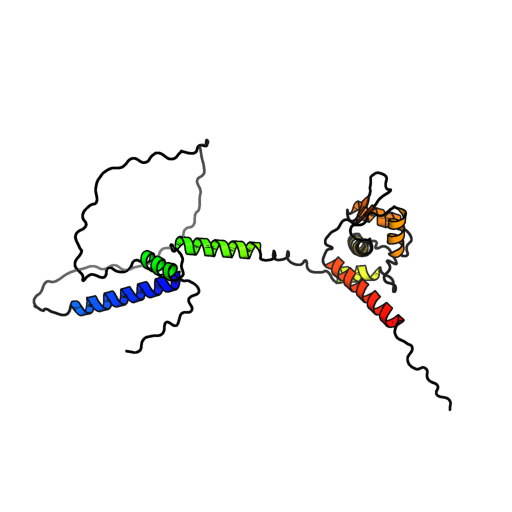1.00 46.88 96 PRO A O 1
ATOM 651 N N . PRO A 1 97 ? -37.862 -7.933 72.963 1.00 45.12 97 PRO A N 1
ATOM 652 C CA . PRO A 1 97 ? -38.366 -8.791 71.897 1.00 45.12 97 PRO A CA 1
ATOM 653 C C . PRO A 1 97 ? -39.705 -8.263 71.366 1.00 45.12 97 PRO A C 1
ATOM 655 O O . PRO A 1 97 ? -40.733 -8.306 72.042 1.00 45.12 97 PRO A O 1
ATOM 658 N N . ARG A 1 98 ? -39.698 -7.756 70.130 1.00 46.66 98 ARG A N 1
ATOM 659 C CA . ARG A 1 98 ? -40.898 -7.238 69.462 1.00 46.66 98 ARG A CA 1
ATOM 660 C C . ARG A 1 98 ? -41.866 -8.388 69.170 1.00 46.66 98 ARG A C 1
ATOM 662 O O . ARG A 1 98 ? -41.516 -9.312 68.439 1.00 46.66 98 ARG A O 1
ATOM 669 N N . ALA A 1 99 ? -43.077 -8.306 69.721 1.00 41.53 99 ALA A N 1
ATOM 670 C CA . ALA A 1 99 ? -44.105 -9.334 69.569 1.00 41.53 99 ALA A CA 1
ATOM 671 C C . ALA A 1 99 ? -44.422 -9.642 68.083 1.00 41.53 99 ALA A C 1
ATOM 673 O O . ALA A 1 99 ? -44.419 -8.726 67.250 1.00 41.53 99 ALA A O 1
ATOM 674 N N . PRO A 1 100 ? -44.703 -10.913 67.733 1.00 49.50 100 PRO A N 1
ATOM 675 C CA . PRO A 1 100 ? -45.004 -11.307 66.360 1.00 49.50 100 PRO A CA 1
ATOM 676 C C . PRO A 1 100 ? -46.365 -10.753 65.917 1.00 49.50 100 PRO A C 1
ATOM 678 O O . PRO A 1 100 ? -47.340 -10.828 66.658 1.00 49.50 100 PRO A O 1
ATOM 681 N N . GLY A 1 101 ? -46.446 -10.227 64.690 1.00 47.91 101 GLY A N 1
ATOM 682 C CA . GLY A 1 101 ? -47.727 -9.804 64.103 1.00 47.91 101 GLY A CA 1
ATOM 683 C C . GLY A 1 101 ? -47.680 -8.632 63.120 1.00 47.91 101 GLY A C 1
ATOM 684 O O . GLY A 1 101 ? -48.660 -8.408 62.419 1.00 47.91 101 GLY A O 1
ATOM 685 N N . HIS A 1 102 ? -46.568 -7.893 63.019 1.00 50.94 102 HIS A N 1
ATOM 686 C CA . HIS A 1 102 ? -46.447 -6.789 62.058 1.00 50.94 102 HIS A CA 1
ATOM 687 C C . HIS A 1 102 ? -45.337 -7.034 61.032 1.00 50.94 102 HIS A C 1
ATOM 689 O O . HIS A 1 102 ? -44.155 -6.803 61.292 1.00 50.94 102 HIS A O 1
ATOM 695 N N . VAL A 1 103 ? -45.734 -7.489 59.840 1.00 55.28 103 VAL A N 1
ATOM 696 C CA . VAL A 1 103 ? -44.856 -7.568 58.668 1.00 55.28 103 VAL A CA 1
ATOM 697 C C . VAL A 1 103 ? -44.727 -6.161 58.082 1.00 55.28 103 VAL A C 1
ATOM 699 O O . VAL A 1 103 ? -45.475 -5.775 57.187 1.00 55.28 103 VAL A O 1
ATOM 702 N N . SER A 1 104 ? -43.795 -5.369 58.620 1.00 58.09 104 SER A N 1
ATOM 703 C CA . SER A 1 104 ? -43.436 -4.071 58.038 1.00 58.09 104 SER A CA 1
ATOM 704 C C . SER A 1 104 ? -43.104 -4.239 56.547 1.00 58.09 104 SER A C 1
ATOM 706 O O . SER A 1 104 ? -42.391 -5.187 56.202 1.00 58.09 104 SER A O 1
ATOM 708 N N . PRO A 1 105 ? -43.570 -3.344 55.654 1.00 68.44 105 PRO A N 1
ATOM 709 C CA . PRO A 1 105 ? -43.344 -3.490 54.220 1.00 68.44 105 PRO A CA 1
ATOM 710 C C . PRO A 1 105 ? -41.843 -3.531 53.914 1.00 68.44 105 PRO A C 1
ATOM 712 O O . PRO A 1 105 ? -41.095 -2.618 54.270 1.00 68.44 105 PRO A O 1
ATOM 715 N N . VAL A 1 106 ? -41.399 -4.608 53.258 1.00 79.38 106 VAL A N 1
ATOM 716 C CA . VAL A 1 106 ? -39.988 -4.822 52.904 1.00 79.38 106 VAL A CA 1
ATOM 717 C C . VAL A 1 106 ? -39.536 -3.680 52.000 1.00 79.38 106 VAL A C 1
ATOM 719 O O . VAL A 1 106 ? -40.000 -3.571 50.864 1.00 79.38 106 VAL A O 1
ATOM 722 N N . SER A 1 107 ? -38.639 -2.823 52.497 1.00 82.56 107 SER A N 1
ATOM 723 C CA . SER A 1 107 ? -38.170 -1.667 51.731 1.00 82.56 107 SER A CA 1
ATOM 724 C C . SER A 1 107 ? -37.507 -2.116 50.427 1.00 82.56 107 SER A C 1
ATOM 726 O O . SER A 1 107 ? -36.849 -3.158 50.374 1.00 82.56 107 SER A O 1
ATOM 728 N N . HIS A 1 108 ? -37.654 -1.328 49.361 1.00 80.19 108 HIS A N 1
ATOM 729 C CA . HIS A 1 108 ? -37.118 -1.684 48.044 1.00 80.19 108 HIS A CA 1
ATOM 730 C C . HIS A 1 108 ? -35.605 -1.987 48.084 1.00 80.19 108 HIS A C 1
ATOM 732 O O . HIS A 1 108 ? -35.147 -2.949 47.471 1.00 80.19 108 HIS A O 1
ATOM 738 N N . VAL A 1 109 ? -34.840 -1.241 48.892 1.00 86.50 109 VAL A N 1
ATOM 739 C CA . VAL A 1 109 ? -33.403 -1.475 49.118 1.00 86.50 109 VAL A CA 1
ATOM 740 C C . VAL A 1 109 ? -33.140 -2.791 49.862 1.00 86.50 109 VAL A C 1
ATOM 742 O O . VAL A 1 109 ? -32.185 -3.494 49.531 1.00 86.50 109 VAL A O 1
ATOM 745 N N . LEU A 1 110 ? -33.972 -3.169 50.838 1.00 86.12 110 LEU A N 1
ATOM 746 C CA . LEU A 1 110 ? -33.851 -4.464 51.514 1.00 86.12 110 LEU A CA 1
ATOM 747 C C . LEU A 1 110 ? -34.160 -5.619 50.550 1.00 86.12 110 LEU A C 1
ATOM 749 O O . LEU A 1 110 ? -33.396 -6.583 50.507 1.00 86.12 110 LEU A O 1
ATOM 753 N N . LEU A 1 111 ? -35.205 -5.486 49.728 1.00 89.25 111 LEU A N 1
ATOM 754 C CA . LEU A 1 111 ? -35.581 -6.471 48.712 1.00 89.25 111 LEU A CA 1
ATOM 755 C C . LEU A 1 111 ? -34.485 -6.660 47.651 1.00 89.25 111 LEU A C 1
ATOM 757 O O . LEU A 1 111 ? -34.090 -7.793 47.386 1.00 89.25 111 LEU A O 1
ATOM 761 N N . LEU A 1 112 ? -33.935 -5.571 47.098 1.00 88.94 112 LEU A N 1
ATOM 762 C CA . LEU A 1 112 ? -32.788 -5.623 46.180 1.00 88.94 112 LEU A CA 1
ATOM 763 C C . LEU A 1 112 ? -31.609 -6.382 46.801 1.00 88.94 112 LEU A C 1
ATOM 765 O O . LEU A 1 112 ? -31.025 -7.258 46.168 1.00 88.94 112 LEU A O 1
ATOM 769 N N . ASN A 1 113 ? -31.291 -6.092 48.066 1.00 89.62 113 ASN A N 1
ATOM 770 C CA . ASN A 1 113 ? -30.218 -6.775 48.782 1.00 89.62 113 ASN A CA 1
ATOM 771 C C . ASN A 1 113 ? -30.540 -8.240 49.115 1.00 89.62 113 ASN A C 1
ATOM 773 O O . ASN A 1 113 ? -29.615 -9.034 49.239 1.00 89.62 113 ASN A O 1
ATOM 777 N N . MET A 1 114 ? -31.804 -8.633 49.281 1.00 87.56 114 MET A N 1
ATOM 778 C CA . MET A 1 114 ? -32.187 -10.048 49.398 1.00 87.56 114 MET A CA 1
ATOM 779 C C . MET A 1 114 ? -31.988 -10.782 48.067 1.00 87.56 114 MET A C 1
ATOM 781 O O . MET A 1 114 ? -31.322 -11.815 48.042 1.00 87.56 114 MET A O 1
ATOM 785 N N . LEU A 1 115 ? -32.485 -10.212 46.964 1.00 89.25 115 LEU A N 1
ATOM 786 C CA . LEU A 1 115 ? -32.404 -10.806 45.626 1.00 89.25 115 LEU A CA 1
ATOM 787 C C . LEU A 1 115 ? -30.955 -11.048 45.188 1.00 89.25 115 LEU A C 1
ATOM 789 O O . LEU A 1 115 ? -30.611 -12.171 44.837 1.00 89.25 115 LEU A O 1
ATOM 793 N N . VAL A 1 116 ? -30.073 -10.045 45.266 1.00 88.19 116 VAL A N 1
ATOM 794 C CA . VAL A 1 116 ? -28.683 -10.229 44.803 1.00 88.19 116 VAL A CA 1
ATOM 795 C C . VAL A 1 116 ? -27.860 -11.159 45.702 1.00 88.19 116 VAL A C 1
ATOM 797 O O . VAL A 1 116 ? -26.957 -11.827 45.203 1.00 88.19 116 VAL A O 1
ATOM 800 N N . ARG A 1 117 ? -28.192 -11.273 47.000 1.00 86.62 117 ARG A N 1
ATOM 801 C CA . ARG A 1 117 ? -27.549 -12.242 47.909 1.00 86.62 117 ARG A CA 1
ATOM 802 C C . ARG A 1 117 ? -27.942 -13.684 47.590 1.00 86.62 117 ARG A C 1
ATOM 804 O O . ARG A 1 117 ? -27.100 -14.562 47.739 1.00 86.62 117 ARG A O 1
ATOM 811 N N . ALA A 1 118 ? -29.150 -13.926 47.076 1.00 89.44 118 ALA A N 1
ATOM 812 C CA . ALA A 1 118 ? -29.537 -15.241 46.553 1.00 89.44 118 ALA A CA 1
ATOM 813 C C . ALA A 1 118 ? -28.736 -15.650 45.295 1.00 89.44 118 ALA A C 1
ATOM 815 O O . ALA A 1 118 ? -28.634 -16.835 45.001 1.00 89.44 118 ALA A O 1
ATOM 816 N N . VAL A 1 119 ? -28.122 -14.684 44.597 1.00 86.19 119 VAL A N 1
ATOM 817 C CA . VAL A 1 119 ? -27.184 -14.893 43.472 1.00 86.19 119 VAL A CA 1
ATOM 818 C C . VAL A 1 119 ? -25.712 -14.716 43.920 1.00 86.19 119 VAL A C 1
ATOM 820 O O . VAL A 1 119 ? -24.818 -14.544 43.101 1.00 86.19 119 VAL A O 1
ATOM 823 N N . GLY A 1 120 ? -25.428 -14.721 45.230 1.00 85.94 120 GLY A N 1
ATOM 824 C CA . GLY A 1 120 ? -24.064 -14.680 45.785 1.00 85.94 120 GLY A CA 1
ATOM 825 C C . GLY A 1 120 ? -23.425 -13.292 45.972 1.00 85.94 120 GLY A C 1
ATOM 826 O O . GLY A 1 120 ? -22.327 -13.196 46.519 1.00 85.94 120 GLY A O 1
ATOM 827 N N . TYR A 1 121 ? -24.083 -12.191 45.594 1.00 88.75 121 TYR A N 1
ATOM 828 C CA . TYR A 1 121 ? -23.519 -10.840 45.727 1.00 88.75 121 TYR A CA 1
ATOM 829 C C . TYR A 1 121 ? -23.821 -10.226 47.101 1.00 88.75 121 TYR A C 1
ATOM 831 O O . TYR A 1 121 ? -24.973 -10.134 47.515 1.00 88.75 121 TYR A O 1
ATOM 839 N N . ARG A 1 122 ? -22.796 -9.697 47.786 1.00 82.38 122 ARG A N 1
ATOM 840 C CA . ARG A 1 122 ? -22.902 -9.146 49.157 1.00 82.38 122 ARG A CA 1
ATOM 841 C C . ARG A 1 122 ? -23.933 -8.012 49.327 1.00 82.38 122 ARG A C 1
ATOM 843 O O . ARG A 1 122 ? -24.525 -7.892 50.398 1.00 82.38 122 ARG A O 1
ATOM 850 N N . ASN A 1 123 ? -24.113 -7.164 48.310 1.00 89.00 123 ASN A N 1
ATOM 851 C CA . ASN A 1 123 ? -25.011 -6.000 48.309 1.00 89.00 123 ASN A CA 1
ATOM 852 C C . ASN A 1 123 ? -25.356 -5.593 46.858 1.00 89.00 123 ASN A C 1
ATOM 854 O O . ASN A 1 123 ? -24.576 -5.865 45.944 1.00 89.00 123 ASN A O 1
ATOM 858 N N . PHE A 1 124 ? -26.475 -4.899 46.633 1.00 85.88 124 PHE A N 1
ATOM 859 C CA . PHE A 1 124 ? -26.883 -4.407 45.308 1.00 85.88 124 PHE A CA 1
ATOM 860 C C . PHE A 1 124 ? -25.855 -3.462 44.665 1.00 85.88 124 PHE A C 1
ATOM 862 O O . 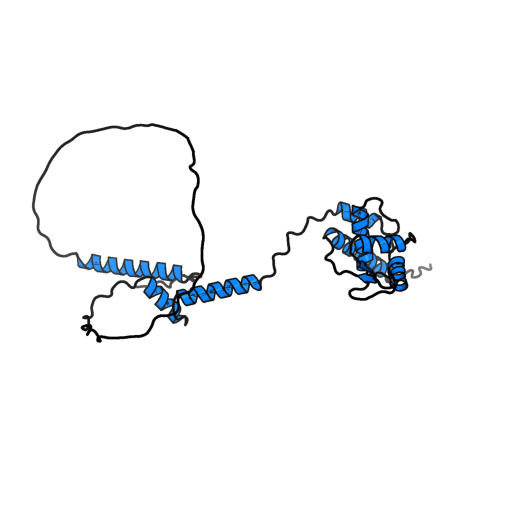PHE A 1 124 ? -25.627 -3.539 43.460 1.00 85.88 124 PHE A O 1
ATOM 869 N N . GLN A 1 125 ? -25.159 -2.633 45.452 1.00 90.06 125 GLN A N 1
ATOM 870 C CA . GLN A 1 125 ? -24.089 -1.781 44.918 1.00 90.06 125 GLN A CA 1
ATOM 871 C C . GLN A 1 125 ? -22.882 -2.604 44.437 1.00 90.06 125 GLN A C 1
ATOM 873 O O . GLN A 1 125 ? -22.269 -2.253 43.435 1.00 90.06 125 GLN A O 1
ATOM 878 N N . HIS A 1 126 ? -22.580 -3.734 45.088 1.00 89.88 126 HIS A N 1
ATOM 879 C CA . HIS A 1 126 ? -21.531 -4.661 44.645 1.00 89.88 126 HIS A CA 1
ATOM 880 C C . HIS A 1 126 ? -21.927 -5.384 43.347 1.00 89.88 126 HIS A C 1
ATOM 882 O O . HIS A 1 126 ? -21.108 -5.498 42.441 1.00 89.88 126 HIS A O 1
ATOM 888 N N . TYR A 1 127 ? -23.194 -5.798 43.220 1.00 89.88 127 TYR A N 1
ATOM 889 C CA . TYR A 1 127 ? -23.745 -6.336 41.969 1.00 89.88 127 TYR A CA 1
ATOM 890 C C . TYR A 1 127 ? -23.622 -5.329 40.813 1.00 89.88 127 TYR A C 1
ATOM 892 O O . TYR A 1 127 ? -23.025 -5.645 39.785 1.00 89.88 127 TYR A O 1
ATOM 900 N N . ARG A 1 128 ? -24.080 -4.082 41.009 1.00 89.81 128 ARG A N 1
ATOM 901 C CA . ARG A 1 128 ? -23.938 -3.011 40.006 1.00 89.81 128 ARG A CA 1
ATOM 902 C C . ARG A 1 128 ? -22.479 -2.709 39.661 1.00 89.81 128 ARG A C 1
ATOM 904 O O . ARG A 1 128 ? -22.174 -2.513 38.490 1.00 89.81 128 ARG A O 1
ATOM 911 N N . ALA A 1 129 ? -21.585 -2.679 40.651 1.00 88.12 129 ALA A N 1
ATOM 912 C CA . ALA A 1 129 ? -20.165 -2.407 40.435 1.00 88.12 129 ALA A CA 1
ATOM 913 C C . ALA A 1 129 ? -19.472 -3.503 39.610 1.00 88.12 129 ALA A C 1
ATOM 915 O O . ALA A 1 129 ? -18.666 -3.172 38.742 1.00 88.12 129 ALA A O 1
ATOM 916 N N . GLN A 1 130 ? -19.805 -4.782 39.832 1.00 88.94 130 GLN A N 1
ATOM 917 C CA . GLN A 1 130 ? -19.300 -5.876 38.998 1.00 88.94 130 GLN A CA 1
ATOM 918 C C . GLN A 1 130 ? -19.871 -5.819 37.577 1.00 88.94 130 GLN A C 1
ATOM 920 O O . GLN A 1 130 ? -19.101 -5.886 36.624 1.00 88.94 130 GLN A O 1
ATOM 925 N N . PHE A 1 131 ? -21.180 -5.607 37.411 1.00 87.69 131 PHE A N 1
ATOM 926 C CA . PHE A 1 131 ? -21.795 -5.528 36.079 1.00 87.69 131 PHE A CA 1
ATOM 927 C C . PHE A 1 131 ? -21.231 -4.354 35.255 1.00 87.69 131 PHE A C 1
ATOM 929 O O . PHE A 1 131 ? -20.842 -4.519 34.104 1.00 87.69 131 PHE A O 1
ATOM 936 N N . ALA A 1 132 ? -21.051 -3.186 35.882 1.00 87.94 132 ALA A N 1
ATOM 937 C CA . ALA A 1 132 ? -20.396 -2.032 35.264 1.00 87.94 132 ALA A CA 1
ATOM 938 C C . ALA A 1 132 ? -18.869 -2.196 35.096 1.00 87.94 132 ALA A C 1
ATOM 940 O O . ALA A 1 132 ? -18.237 -1.386 34.420 1.00 87.94 132 ALA A O 1
ATOM 941 N N . ALA A 1 133 ? -18.230 -3.190 35.722 1.00 84.25 133 ALA A N 1
ATOM 942 C CA . ALA A 1 133 ? -16.847 -3.572 35.423 1.00 84.25 133 ALA A CA 1
ATOM 943 C C . ALA A 1 133 ? -16.782 -4.518 34.216 1.00 84.25 133 ALA A C 1
ATOM 945 O O . ALA A 1 133 ? -15.945 -4.305 33.343 1.00 84.25 133 ALA A O 1
ATOM 946 N N . GLN A 1 134 ? -17.704 -5.481 34.128 1.00 85.81 134 GLN A N 1
ATOM 947 C CA . GLN A 1 134 ? -17.863 -6.363 32.973 1.00 85.81 134 GLN A CA 1
ATOM 948 C C . GLN A 1 134 ? -18.141 -5.558 31.695 1.00 85.81 134 GLN A C 1
ATOM 950 O O . GLN A 1 134 ? -17.385 -5.684 30.742 1.00 85.81 134 GLN A O 1
ATOM 955 N N . GLU A 1 135 ? -19.122 -4.650 31.700 1.00 85.69 135 GLU A N 1
ATOM 956 C CA . GLU A 1 135 ? -19.456 -3.821 30.528 1.00 85.69 135 GLU A CA 1
ATOM 957 C C . GLU A 1 135 ? -18.262 -2.963 30.051 1.00 85.69 135 GLU A C 1
ATOM 959 O O . GLU A 1 135 ? -18.049 -2.763 28.856 1.00 85.69 135 GLU A O 1
ATOM 964 N N . ARG A 1 136 ? -17.427 -2.473 30.982 1.00 87.06 136 ARG A N 1
ATOM 965 C CA . ARG A 1 136 ? -16.186 -1.752 30.643 1.00 87.06 136 ARG A CA 1
ATOM 966 C C . ARG A 1 136 ? -15.128 -2.675 30.042 1.00 87.06 136 ARG A C 1
ATOM 968 O O . ARG A 1 136 ? -14.445 -2.257 29.115 1.00 87.06 136 ARG A O 1
ATOM 975 N N . LEU A 1 137 ? -14.989 -3.900 30.549 1.00 84.75 137 LEU A N 1
ATOM 976 C CA . LEU A 1 137 ? -14.064 -4.893 30.001 1.00 84.75 137 LEU A CA 1
ATOM 977 C C . LEU A 1 137 ? -14.506 -5.350 28.604 1.00 84.75 137 LEU A C 1
ATOM 979 O O . LEU A 1 137 ? -13.685 -5.402 27.697 1.00 84.75 137 LEU A O 1
ATOM 983 N N . GLU A 1 138 ? -15.802 -5.588 28.406 1.00 86.19 138 GLU A N 1
ATOM 984 C CA . GLU A 1 138 ? -16.402 -5.893 27.103 1.00 86.19 138 GLU A CA 1
ATOM 985 C C . GLU A 1 138 ? -16.183 -4.750 26.107 1.00 86.19 138 GLU A C 1
ATOM 987 O O . GLU A 1 138 ? -15.807 -5.004 24.969 1.00 86.19 138 GLU A O 1
ATOM 992 N N . ARG A 1 139 ? -16.309 -3.486 26.532 1.00 82.12 139 ARG A N 1
ATOM 993 C CA . ARG A 1 139 ? -16.030 -2.315 25.681 1.00 82.12 139 ARG A CA 1
ATOM 994 C C . ARG A 1 139 ? -14.542 -2.121 25.354 1.00 82.12 139 ARG A C 1
ATOM 996 O O . ARG A 1 139 ? -14.237 -1.530 24.327 1.00 82.12 139 ARG A O 1
ATOM 1003 N N . LEU A 1 140 ? -13.632 -2.601 26.205 1.00 79.12 140 LEU A N 1
ATOM 1004 C CA . LEU A 1 140 ? -12.183 -2.619 25.946 1.00 79.12 140 LEU A CA 1
ATOM 1005 C C . LEU A 1 140 ? -11.747 -3.823 25.091 1.00 79.12 140 LEU A C 1
ATOM 1007 O O . LEU A 1 140 ? -10.710 -3.760 24.438 1.00 79.12 140 LEU A O 1
ATOM 1011 N N . ALA A 1 141 ? -12.516 -4.915 25.111 1.00 77.06 141 ALA A N 1
ATOM 1012 C CA . ALA A 1 141 ? -12.296 -6.111 24.297 1.00 77.06 141 ALA A CA 1
ATOM 1013 C C . ALA A 1 141 ? -13.018 -6.057 22.937 1.00 77.06 141 ALA A C 1
ATOM 1015 O O . ALA A 1 141 ? -12.634 -6.764 22.004 1.00 77.06 141 ALA A O 1
ATOM 1016 N N . ALA A 1 142 ? -14.056 -5.228 22.814 1.00 74.75 142 ALA A N 1
ATOM 1017 C CA . ALA A 1 142 ? -14.696 -4.914 21.548 1.00 74.75 142 ALA A CA 1
ATOM 1018 C C . ALA A 1 142 ? -13.665 -4.283 20.595 1.00 74.75 142 ALA A C 1
ATOM 1020 O O . ALA A 1 142 ? -12.974 -3.343 20.993 1.00 74.75 142 ALA A O 1
ATOM 1021 N N . PRO A 1 143 ? -13.561 -4.747 19.335 1.00 66.25 143 PRO A N 1
ATOM 1022 C CA . PRO A 1 143 ? -12.780 -4.041 18.330 1.00 66.25 143 PRO A CA 1
ATOM 1023 C C . PRO A 1 143 ? -13.280 -2.599 18.220 1.00 66.25 143 PRO A C 1
ATOM 1025 O O . PRO A 1 143 ? -14.494 -2.387 18.140 1.00 66.25 143 PRO A O 1
ATOM 1028 N N . GLU A 1 144 ? -12.372 -1.617 18.180 1.00 62.19 144 GLU A N 1
ATOM 1029 C CA . GLU A 1 144 ? -12.774 -0.257 17.817 1.00 62.19 144 GLU A CA 1
ATOM 1030 C C . GLU A 1 144 ? -13.542 -0.313 16.487 1.00 62.19 144 GLU A C 1
ATOM 1032 O O . GLU A 1 144 ? -13.077 -0.975 15.548 1.00 62.19 144 GLU A O 1
ATOM 1037 N N . PRO A 1 145 ? -14.710 0.349 16.376 1.00 56.41 145 PRO A N 1
ATOM 1038 C CA . PRO A 1 145 ? -15.436 0.401 15.121 1.00 56.41 145 PRO A CA 1
ATOM 1039 C C . PRO A 1 145 ? -14.531 1.079 14.095 1.00 56.41 145 PRO A C 1
ATOM 1041 O O . PRO A 1 145 ? -14.241 2.271 14.207 1.00 56.41 145 PRO A O 1
ATOM 1044 N N . ALA A 1 146 ? -14.043 0.294 13.130 1.00 57.53 146 ALA A N 1
ATOM 1045 C CA . ALA A 1 146 ? -13.079 0.759 12.145 1.00 57.53 146 ALA A CA 1
ATOM 1046 C C . ALA A 1 146 ? -13.595 2.053 11.505 1.00 57.53 146 ALA A C 1
ATOM 1048 O O . ALA A 1 146 ? -14.721 2.079 11.003 1.00 57.53 146 ALA A O 1
ATOM 1049 N N . ALA A 1 147 ? -12.784 3.117 11.583 1.00 58.50 147 ALA A N 1
ATOM 1050 C CA . ALA A 1 147 ? -13.196 4.468 11.209 1.00 58.50 147 ALA A CA 1
ATOM 1051 C C . ALA A 1 147 ? -13.916 4.467 9.844 1.00 58.50 147 ALA A C 1
ATOM 1053 O O . ALA A 1 147 ? -13.415 3.791 8.936 1.00 58.50 147 ALA A O 1
ATOM 1054 N N . PRO A 1 148 ? -15.065 5.171 9.708 1.00 57.91 148 PRO A N 1
ATOM 1055 C CA . PRO A 1 148 ? -16.014 4.977 8.612 1.00 57.91 148 PRO A CA 1
ATOM 1056 C C . PRO A 1 148 ? -15.331 4.861 7.254 1.00 57.91 148 PRO A C 1
ATOM 1058 O O . PRO A 1 148 ? -14.589 5.759 6.856 1.00 57.91 148 PRO A O 1
ATOM 1061 N N . GLU A 1 149 ? -15.545 3.734 6.570 1.00 62.19 149 GLU A N 1
ATOM 1062 C CA . GLU A 1 149 ? -14.769 3.403 5.377 1.00 62.19 149 GLU A CA 1
ATOM 1063 C C . GLU A 1 149 ? -14.961 4.467 4.290 1.00 62.19 149 GLU A C 1
ATOM 1065 O O . GLU A 1 149 ? -16.065 4.657 3.777 1.00 62.19 149 GLU A O 1
ATOM 1070 N N . GLU A 1 150 ? -13.877 5.176 3.956 1.00 66.50 150 GLU A N 1
ATOM 1071 C CA . GLU A 1 150 ? -13.914 6.266 2.980 1.00 66.50 150 GLU A CA 1
ATOM 1072 C C . GLU A 1 150 ? -14.502 5.776 1.642 1.00 66.50 150 GLU A C 1
ATOM 1074 O O . GLU A 1 150 ? -14.020 4.775 1.096 1.00 66.50 150 GLU A O 1
ATOM 1079 N N . PRO A 1 151 ? -15.523 6.460 1.085 1.00 76.88 151 PRO A N 1
ATOM 1080 C CA . PRO A 1 151 ? -16.212 5.996 -0.112 1.00 76.88 151 PRO A CA 1
ATOM 1081 C C . PRO A 1 151 ? -15.260 5.961 -1.311 1.00 76.88 151 PRO A C 1
ATOM 1083 O O . PRO A 1 151 ? -14.689 6.975 -1.717 1.00 76.88 151 PRO A O 1
ATOM 1086 N N . VAL A 1 152 ? -15.095 4.771 -1.887 1.00 85.19 152 VAL A N 1
ATOM 1087 C CA . VAL A 1 152 ? -14.079 4.491 -2.907 1.00 85.19 152 VAL A CA 1
ATOM 1088 C C . VAL A 1 152 ? -14.456 5.116 -4.253 1.00 85.19 152 VAL A C 1
ATOM 1090 O O . VAL A 1 152 ? -15.404 4.668 -4.900 1.00 85.19 152 VAL A O 1
ATOM 1093 N N . ASP A 1 153 ? -13.681 6.094 -4.741 1.00 91.31 153 ASP A N 1
ATOM 1094 C CA . ASP A 1 153 ? -13.839 6.600 -6.111 1.00 91.31 153 ASP A CA 1
ATOM 1095 C C . ASP A 1 153 ? -13.311 5.569 -7.124 1.00 91.31 153 ASP A C 1
ATOM 1097 O O . ASP A 1 153 ? -12.166 5.609 -7.589 1.00 91.31 153 ASP A O 1
ATOM 1101 N N . LEU A 1 154 ? -14.187 4.635 -7.501 1.00 92.00 154 LEU A N 1
ATOM 1102 C CA . LEU A 1 154 ? -13.909 3.614 -8.508 1.00 92.00 154 LEU A CA 1
ATOM 1103 C C . LEU A 1 154 ? -13.525 4.214 -9.873 1.00 92.00 154 LEU A C 1
ATOM 1105 O O . LEU A 1 154 ? -12.763 3.585 -10.604 1.00 92.00 154 LEU A O 1
ATOM 1109 N N . ARG A 1 155 ? -13.955 5.442 -10.213 1.00 93.88 155 ARG A N 1
ATOM 1110 C CA . ARG A 1 155 ? -13.516 6.121 -11.448 1.00 93.88 155 ARG A CA 1
ATOM 1111 C C . ARG A 1 155 ? -12.056 6.567 -11.335 1.00 93.88 155 ARG A C 1
ATOM 1113 O O . ARG A 1 155 ? -11.337 6.570 -12.335 1.00 93.88 155 ARG A O 1
ATOM 1120 N N . ARG A 1 156 ? -11.581 6.923 -10.138 1.00 92.81 156 ARG A N 1
ATOM 1121 C CA . ARG A 1 156 ? -10.163 7.233 -9.875 1.00 92.81 156 ARG A CA 1
ATOM 1122 C C . ARG A 1 156 ? -9.297 5.974 -9.907 1.00 92.81 156 ARG A C 1
ATOM 1124 O O . ARG A 1 156 ? -8.231 6.008 -10.524 1.00 92.81 156 ARG A O 1
ATOM 1131 N N . VAL A 1 157 ? -9.794 4.865 -9.354 1.00 94.81 157 VAL A N 1
ATOM 1132 C CA . VAL A 1 157 ? -9.171 3.529 -9.451 1.00 94.81 157 VAL A CA 1
ATOM 1133 C C . VAL A 1 157 ? -9.054 3.078 -10.909 1.00 94.81 157 VAL A C 1
ATOM 1135 O O . VAL A 1 157 ? -7.966 2.725 -11.356 1.00 94.81 157 VAL A O 1
ATOM 1138 N N . GLU A 1 158 ? -10.137 3.157 -11.684 1.00 95.38 158 GLU A N 1
ATOM 1139 C CA . GLU A 1 158 ? -10.159 2.771 -13.100 1.00 95.38 158 GLU A CA 1
ATOM 1140 C C . GLU A 1 158 ? -9.187 3.625 -13.934 1.00 95.38 158 GLU A C 1
ATOM 1142 O O . GLU A 1 158 ? -8.388 3.103 -14.715 1.00 95.38 158 GLU A O 1
ATOM 1147 N N . ARG A 1 159 ? -9.161 4.945 -13.701 1.00 96.25 159 ARG A N 1
ATOM 1148 C CA . ARG A 1 159 ? -8.193 5.850 -14.339 1.00 96.25 159 ARG A CA 1
ATOM 1149 C C . ARG A 1 159 ? -6.745 5.522 -13.980 1.00 96.25 159 ARG A C 1
ATOM 1151 O O . ARG A 1 159 ? -5.897 5.659 -14.854 1.00 96.25 159 ARG A O 1
ATOM 1158 N N . ALA A 1 160 ? -6.454 5.076 -12.756 1.00 95.88 160 ALA A N 1
ATOM 1159 C CA . ALA A 1 160 ? -5.123 4.593 -12.384 1.00 95.88 160 ALA A CA 1
ATOM 1160 C C . ALA A 1 160 ? -4.793 3.254 -13.073 1.00 95.88 160 ALA A C 1
ATOM 1162 O O . ALA A 1 160 ? -3.720 3.113 -13.657 1.00 95.88 160 ALA A O 1
ATOM 1163 N N . ALA A 1 161 ? -5.734 2.305 -13.108 1.00 95.31 161 ALA A N 1
ATOM 1164 C CA . ALA A 1 161 ? -5.569 0.994 -13.745 1.00 95.31 161 ALA A CA 1
ATOM 1165 C C . ALA A 1 161 ? -5.241 1.073 -15.253 1.00 95.31 161 ALA A C 1
ATOM 1167 O O . ALA A 1 161 ? -4.535 0.204 -15.772 1.00 95.31 161 ALA A O 1
ATOM 1168 N N . ARG A 1 162 ? -5.681 2.142 -15.940 1.00 95.56 162 ARG A N 1
ATOM 1169 C CA . ARG A 1 162 ? -5.330 2.476 -17.338 1.00 95.56 162 ARG A CA 1
ATOM 1170 C C . ARG A 1 162 ? -3.860 2.897 -17.553 1.00 95.56 162 ARG A C 1
ATOM 1172 O O . ARG A 1 162 ? -3.478 3.156 -18.695 1.00 95.56 162 ARG A O 1
ATOM 1179 N N . HIS A 1 163 ? -3.030 3.009 -16.513 1.00 95.31 163 HIS A N 1
ATOM 1180 C CA . HIS A 1 163 ? -1.579 3.238 -16.646 1.00 95.31 163 HIS A CA 1
ATOM 1181 C C . HIS A 1 163 ? -0.747 1.940 -16.642 1.00 95.31 163 HIS A C 1
ATOM 1183 O O . HIS A 1 163 ? 0.427 1.974 -17.014 1.00 95.31 163 HIS A O 1
ATOM 1189 N N . PHE A 1 164 ? -1.353 0.806 -16.279 1.00 95.75 164 PHE A N 1
ATOM 1190 C CA . PHE A 1 164 ? -0.694 -0.499 -16.188 1.00 95.75 164 PHE A CA 1
ATOM 1191 C C . PHE A 1 164 ? -0.885 -1.326 -17.463 1.00 95.75 164 PHE A C 1
ATOM 1193 O O . PHE A 1 164 ? -2.004 -1.426 -17.975 1.00 95.75 164 PHE A O 1
ATOM 1200 N N . GLY A 1 165 ? 0.200 -1.939 -17.938 1.00 92.81 165 GLY A N 1
ATOM 1201 C CA . GLY A 1 165 ? 0.244 -2.787 -19.127 1.00 92.81 165 GLY A CA 1
ATOM 1202 C C . GLY A 1 165 ? -0.528 -4.108 -18.985 1.00 92.81 165 GLY A C 1
ATOM 1203 O O . GLY A 1 165 ? -1.067 -4.417 -17.914 1.00 92.81 165 GLY A O 1
ATOM 1204 N N . PRO A 1 166 ? -0.616 -4.907 -20.064 1.00 87.75 166 PRO A N 1
ATOM 1205 C CA . PRO A 1 166 ? -1.295 -6.209 -20.040 1.00 87.75 166 PRO A CA 1
ATOM 1206 C C . PRO A 1 166 ? -0.628 -7.207 -19.076 1.00 87.75 166 PRO A C 1
ATOM 1208 O O . PRO A 1 166 ? -1.290 -8.095 -18.550 1.00 87.75 166 PRO A O 1
ATOM 1211 N N . ASP A 1 167 ? 0.660 -7.010 -18.809 1.00 86.06 167 ASP A N 1
ATOM 1212 C CA . ASP A 1 167 ? 1.525 -7.742 -17.883 1.00 86.06 167 ASP A CA 1
ATOM 1213 C C . ASP A 1 167 ? 1.388 -7.320 -16.405 1.00 86.06 167 ASP A C 1
ATOM 1215 O O . ASP A 1 167 ? 1.919 -7.990 -15.523 1.00 86.06 167 ASP A O 1
ATOM 1219 N N . GLY A 1 168 ? 0.681 -6.220 -16.121 1.00 88.31 168 GLY A N 1
ATOM 1220 C CA . GLY A 1 168 ? 0.526 -5.663 -14.773 1.00 88.31 168 GLY A CA 1
ATOM 1221 C C . GLY A 1 168 ? 1.627 -4.686 -14.343 1.00 88.31 168 GLY A C 1
ATOM 1222 O O . GLY A 1 168 ? 1.567 -4.171 -13.225 1.00 88.31 168 GLY A O 1
ATOM 1223 N N . LEU A 1 169 ? 2.601 -4.374 -15.205 1.00 92.44 169 LEU A N 1
ATOM 1224 C CA . LEU A 1 169 ? 3.656 -3.400 -14.902 1.00 92.44 169 LEU A CA 1
ATOM 1225 C C . LEU A 1 169 ? 3.237 -1.977 -15.288 1.00 92.44 169 LEU A C 1
ATOM 1227 O O . LEU A 1 169 ? 2.376 -1.761 -16.144 1.00 92.44 169 LEU A O 1
ATOM 1231 N N . LEU A 1 170 ? 3.824 -0.970 -14.637 1.00 94.69 170 LEU A N 1
ATOM 1232 C CA . LEU A 1 170 ? 3.486 0.430 -14.885 1.00 94.69 170 LEU A CA 1
ATOM 1233 C C . LEU A 1 170 ? 4.106 0.896 -16.213 1.00 94.69 170 LEU A C 1
ATOM 1235 O O . LEU A 1 170 ? 5.286 1.242 -16.290 1.00 94.69 170 LEU A O 1
ATOM 1239 N N . ALA A 1 171 ? 3.296 0.880 -17.273 1.00 94.38 171 ALA A N 1
ATOM 1240 C CA . ALA A 1 171 ? 3.736 1.119 -18.647 1.00 94.38 171 ALA A CA 1
ATOM 1241 C C . ALA A 1 171 ? 4.016 2.602 -18.945 1.00 94.38 171 ALA A C 1
ATOM 1243 O O . ALA A 1 171 ? 4.834 2.919 -19.802 1.00 94.38 171 ALA A O 1
ATOM 1244 N N . ARG A 1 172 ? 3.343 3.521 -18.241 1.00 93.25 172 ARG A N 1
ATOM 1245 C CA . ARG A 1 172 ? 3.534 4.974 -18.380 1.00 93.25 172 ARG A CA 1
ATOM 1246 C C . ARG A 1 172 ? 3.245 5.698 -17.071 1.00 93.25 172 ARG A C 1
ATOM 1248 O O . ARG A 1 172 ? 2.254 5.399 -16.403 1.00 93.25 172 ARG A O 1
ATOM 1255 N N . TRP A 1 173 ? 4.051 6.699 -16.737 1.00 93.81 173 TRP A N 1
ATOM 1256 C CA . TRP A 1 173 ? 3.824 7.489 -15.530 1.00 93.81 173 TRP A CA 1
ATOM 1257 C C . TRP A 1 173 ? 2.592 8.418 -15.661 1.00 93.81 173 TRP A C 1
ATOM 1259 O O . TRP A 1 173 ? 2.401 9.027 -16.718 1.00 93.81 173 TRP A O 1
ATOM 1269 N N . PRO A 1 174 ? 1.719 8.553 -14.639 1.00 93.88 174 PRO A N 1
ATOM 1270 C CA . PRO A 1 174 ? 0.596 9.490 -14.691 1.00 93.88 174 PRO A CA 1
ATOM 1271 C C . PRO A 1 174 ? 1.038 10.952 -14.550 1.00 93.88 174 PRO A C 1
ATOM 1273 O O . PRO A 1 174 ? 1.829 11.283 -13.675 1.00 93.88 174 PRO A O 1
ATOM 1276 N N . GLY A 1 175 ? 0.443 11.870 -15.318 1.00 92.38 175 GLY A N 1
ATOM 1277 C CA . GLY A 1 175 ? 0.690 13.313 -15.152 1.00 92.38 175 GLY A CA 1
ATOM 1278 C C . GLY A 1 175 ? 0.016 13.947 -13.921 1.00 92.38 175 GLY A C 1
ATOM 1279 O O . GLY A 1 175 ? 0.433 15.008 -13.471 1.00 92.38 175 GLY A O 1
ATOM 1280 N N . LYS A 1 176 ? -1.028 13.320 -13.353 1.00 95.19 176 LYS A N 1
ATOM 1281 C CA . LYS A 1 176 ? -1.802 13.875 -12.223 1.00 95.19 176 LYS A CA 1
ATOM 1282 C C . LYS A 1 176 ? -1.368 13.262 -10.890 1.00 95.19 176 LYS A C 1
ATOM 1284 O O . LYS A 1 176 ? -1.548 12.062 -10.694 1.00 95.19 176 LYS A O 1
ATOM 1289 N N . VAL A 1 177 ? -0.929 14.094 -9.941 1.00 93.62 177 VAL A N 1
ATOM 1290 C CA . VAL A 1 177 ? -0.398 13.696 -8.614 1.00 93.62 177 VAL A CA 1
ATOM 1291 C C . VAL A 1 177 ? -1.299 12.722 -7.831 1.00 93.62 177 VAL A C 1
ATOM 1293 O O . VAL A 1 177 ? -0.802 11.811 -7.173 1.00 93.62 177 VAL A O 1
ATOM 1296 N N . SER A 1 178 ? -2.629 12.829 -7.940 1.00 92.50 178 SER A N 1
ATOM 1297 C CA . SER A 1 178 ? -3.555 11.869 -7.305 1.00 92.50 178 SER A CA 1
ATOM 1298 C C . SER A 1 178 ? -3.421 10.452 -7.881 1.00 92.50 178 SER A C 1
ATOM 1300 O O . SER A 1 178 ? -3.417 9.479 -7.134 1.00 92.50 178 SER A O 1
ATOM 1302 N N . LEU A 1 179 ? -3.280 10.332 -9.206 1.00 95.12 179 LEU A N 1
ATOM 1303 C CA . LEU A 1 179 ? -3.083 9.046 -9.883 1.00 95.12 179 LEU A CA 1
ATOM 1304 C C . LEU A 1 179 ? -1.654 8.528 -9.678 1.00 95.12 179 LEU A C 1
ATOM 1306 O O . LEU A 1 179 ? -1.472 7.328 -9.505 1.00 95.12 179 LEU A O 1
ATOM 1310 N N . GLN A 1 180 ? -0.662 9.423 -9.628 1.00 95.12 180 GLN A N 1
ATOM 1311 C CA . GLN A 1 180 ? 0.720 9.093 -9.260 1.00 95.12 180 GLN A CA 1
ATOM 1312 C C . GLN A 1 180 ? 0.785 8.414 -7.887 1.00 95.12 180 GLN A C 1
ATOM 1314 O O . GLN A 1 180 ? 1.334 7.323 -7.773 1.00 95.12 180 GLN A O 1
ATOM 1319 N N . ARG A 1 181 ? 0.156 9.010 -6.861 1.00 94.75 181 ARG A N 1
ATOM 1320 C CA . ARG A 1 181 ? 0.119 8.455 -5.499 1.00 94.75 181 ARG A CA 1
ATOM 1321 C C . ARG A 1 181 ? -0.564 7.083 -5.452 1.00 94.75 181 ARG A C 1
ATOM 1323 O O . ARG A 1 181 ? -0.061 6.196 -4.773 1.00 94.75 181 ARG A O 1
ATOM 1330 N N . LEU A 1 182 ? -1.654 6.877 -6.201 1.00 95.31 182 LEU A N 1
ATOM 1331 C CA . LEU A 1 182 ? -2.291 5.556 -6.333 1.00 95.31 182 LEU A CA 1
ATOM 1332 C C . LEU A 1 182 ? -1.378 4.528 -7.022 1.00 95.31 182 LEU A C 1
ATOM 1334 O O . LEU A 1 182 ? -1.260 3.404 -6.543 1.00 95.31 182 LEU A O 1
ATOM 1338 N N . CYS A 1 183 ? -0.693 4.907 -8.104 1.00 95.69 183 CYS A N 1
ATOM 1339 C CA . CYS A 1 183 ? 0.239 4.012 -8.795 1.00 95.69 183 CYS A CA 1
ATOM 1340 C C . CYS A 1 183 ? 1.471 3.682 -7.936 1.00 95.69 183 CYS A C 1
ATOM 1342 O O . CYS A 1 183 ? 1.992 2.572 -8.016 1.00 95.69 183 CYS A O 1
ATOM 1344 N N . LEU A 1 184 ? 1.912 4.601 -7.071 1.00 96.19 184 LEU A N 1
ATOM 1345 C CA . LEU A 1 184 ? 3.040 4.370 -6.170 1.00 96.19 184 LEU A CA 1
ATOM 1346 C C . LEU A 1 184 ? 2.729 3.322 -5.088 1.00 96.19 184 LEU A C 1
ATOM 1348 O O . LEU A 1 184 ? 3.621 2.565 -4.717 1.00 96.19 184 LEU A O 1
ATOM 1352 N N . TRP A 1 185 ? 1.468 3.190 -4.651 1.00 96.69 185 TRP A N 1
ATOM 1353 C CA . TRP A 1 185 ? 1.058 2.109 -3.742 1.00 96.69 185 TRP A CA 1
ATOM 1354 C C . TRP A 1 185 ? 1.242 0.708 -4.348 1.00 96.69 185 TRP A C 1
ATOM 1356 O O . TRP A 1 185 ? 1.549 -0.226 -3.608 1.00 96.69 185 TRP A O 1
ATOM 1366 N N . TRP A 1 186 ? 1.122 0.546 -5.674 1.00 95.38 186 TRP A N 1
ATOM 1367 C CA . TRP A 1 186 ? 1.472 -0.717 -6.343 1.00 95.38 186 TRP A CA 1
ATOM 1368 C C . TRP A 1 186 ? 2.954 -1.040 -6.172 1.00 95.38 186 TRP A C 1
ATOM 1370 O O . TRP A 1 186 ? 3.288 -2.121 -5.687 1.00 95.38 186 TRP A O 1
ATOM 1380 N N . VAL A 1 187 ? 3.817 -0.076 -6.501 1.00 95.50 187 VAL A N 1
ATOM 1381 C CA . VAL A 1 187 ? 5.277 -0.190 -6.387 1.00 95.50 187 VAL A CA 1
ATOM 1382 C C . VAL A 1 187 ? 5.685 -0.476 -4.936 1.00 95.50 187 VAL A C 1
ATOM 1384 O O . VAL A 1 187 ? 6.413 -1.428 -4.675 1.00 95.50 187 VAL A O 1
ATOM 1387 N N . TRP A 1 188 ? 5.137 0.267 -3.972 1.00 96.69 188 TRP A N 1
ATOM 1388 C CA . TRP A 1 188 ? 5.342 0.024 -2.541 1.00 96.69 188 TRP A CA 1
ATOM 1389 C C . TRP A 1 188 ? 4.918 -1.393 -2.121 1.00 96.69 188 TRP A C 1
ATOM 1391 O O . TRP A 1 188 ? 5.657 -2.069 -1.409 1.00 96.69 188 TRP A O 1
ATOM 1401 N N . SER A 1 189 ? 3.781 -1.897 -2.620 1.00 95.12 189 SER A N 1
ATOM 1402 C CA . SER A 1 189 ? 3.290 -3.244 -2.284 1.00 95.12 189 SER A CA 1
ATOM 1403 C C . SER A 1 189 ? 4.164 -4.389 -2.816 1.00 95.12 189 SER A C 1
ATOM 1405 O O . SER A 1 189 ? 3.975 -5.535 -2.401 1.00 95.12 189 SER A O 1
ATOM 1407 N N . ARG A 1 190 ? 5.094 -4.086 -3.735 1.00 93.44 190 ARG A N 1
ATOM 1408 C CA . ARG A 1 190 ? 6.073 -5.016 -4.319 1.00 93.44 190 ARG A CA 1
ATOM 1409 C C . ARG A 1 190 ? 7.414 -5.021 -3.585 1.00 93.44 190 ARG A C 1
ATOM 1411 O O . ARG A 1 190 ? 8.130 -6.013 -3.680 1.00 93.44 190 ARG A O 1
ATOM 1418 N N . LEU A 1 191 ? 7.738 -3.966 -2.835 1.00 94.81 191 LEU A N 1
ATOM 1419 C CA . LEU A 1 191 ? 8.909 -3.951 -1.957 1.00 94.81 191 LEU A CA 1
ATOM 1420 C C . LEU A 1 191 ? 8.710 -4.961 -0.809 1.00 94.81 191 LEU A C 1
ATOM 1422 O O . LEU A 1 191 ? 7.601 -5.030 -0.266 1.00 94.81 191 LEU A O 1
ATOM 1426 N N . PRO A 1 192 ? 9.738 -5.727 -0.400 1.00 92.75 192 PRO A N 1
ATOM 1427 C CA . PRO A 1 192 ? 9.622 -6.662 0.716 1.00 92.75 192 PRO A CA 1
ATOM 1428 C C . PRO A 1 192 ? 9.317 -5.949 2.040 1.00 92.75 192 PRO A C 1
ATOM 1430 O O . PRO A 1 192 ? 9.843 -4.876 2.336 1.00 92.75 192 PRO A O 1
ATOM 1433 N N . ALA A 1 193 ? 8.455 -6.572 2.843 1.00 93.00 193 ALA A N 1
ATOM 1434 C CA . ALA A 1 193 ? 8.068 -6.080 4.161 1.00 93.00 193 ALA A CA 1
ATOM 1435 C C . ALA A 1 193 ? 9.191 -6.297 5.183 1.00 93.00 193 ALA A C 1
ATOM 1437 O O . ALA A 1 193 ? 9.813 -7.359 5.200 1.00 93.00 193 ALA A O 1
ATOM 1438 N N . GLY A 1 194 ? 9.429 -5.312 6.051 1.00 89.56 194 GLY A N 1
ATOM 1439 C CA . GLY A 1 194 ? 10.339 -5.435 7.201 1.00 89.56 194 GLY A CA 1
ATOM 1440 C C . GLY A 1 194 ? 11.833 -5.649 6.902 1.00 89.56 194 GLY A C 1
ATOM 1441 O O . GLY A 1 194 ? 12.610 -5.734 7.849 1.00 89.56 194 GLY A O 1
ATOM 1442 N N . GLN A 1 195 ? 12.248 -5.717 5.634 1.00 93.00 195 GLN A N 1
ATOM 1443 C CA . GLN A 1 195 ? 13.642 -5.928 5.227 1.00 93.00 195 GLN A CA 1
ATOM 1444 C C . GLN A 1 195 ? 14.362 -4.606 4.934 1.00 93.00 195 GLN A C 1
ATOM 1446 O O . GLN A 1 195 ? 13.750 -3.624 4.505 1.00 93.00 195 GLN A O 1
ATOM 1451 N N . GLU A 1 196 ? 15.680 -4.611 5.127 1.00 94.50 196 GLU A N 1
ATOM 1452 C CA . GLU A 1 196 ? 16.576 -3.567 4.633 1.00 94.50 196 GLU A CA 1
ATOM 1453 C C . GLU A 1 196 ? 17.126 -3.970 3.263 1.00 94.50 196 GLU A C 1
ATOM 1455 O O . GLU A 1 196 ? 17.563 -5.101 3.053 1.00 94.50 196 GLU A O 1
ATOM 1460 N N . LEU A 1 197 ? 17.081 -3.033 2.322 1.00 95.12 197 LEU A N 1
ATOM 1461 C CA . LEU A 1 197 ? 17.509 -3.193 0.940 1.00 95.12 197 LEU A CA 1
ATOM 1462 C C . LEU A 1 197 ? 18.758 -2.359 0.695 1.00 95.12 197 LEU A C 1
ATOM 1464 O O . LEU A 1 197 ? 18.778 -1.163 0.984 1.00 95.12 197 LEU A O 1
ATOM 1468 N N . THR A 1 198 ? 19.774 -2.953 0.080 1.00 95.94 198 THR A N 1
ATOM 1469 C CA . THR A 1 198 ? 20.829 -2.171 -0.576 1.00 95.94 198 THR A CA 1
ATOM 1470 C C . THR A 1 198 ? 20.245 -1.342 -1.724 1.00 95.94 198 THR A C 1
ATOM 1472 O O . THR A 1 198 ? 19.197 -1.684 -2.280 1.00 95.94 198 THR A O 1
ATOM 1475 N N . GLY A 1 199 ? 20.943 -0.277 -2.131 1.00 92.50 199 GLY A N 1
ATOM 1476 C CA . GLY A 1 199 ? 20.562 0.524 -3.302 1.00 92.50 199 GLY A CA 1
ATOM 1477 C C . GLY A 1 199 ? 20.273 -0.322 -4.552 1.00 92.50 199 GLY A C 1
ATOM 1478 O O . GLY A 1 199 ? 19.244 -0.123 -5.188 1.00 92.50 199 GLY A O 1
ATOM 1479 N N . THR A 1 200 ? 21.101 -1.333 -4.840 1.00 93.94 200 THR A N 1
ATOM 1480 C CA . THR A 1 200 ? 20.902 -2.254 -5.973 1.00 93.94 200 THR A CA 1
ATOM 1481 C C . THR A 1 200 ? 19.601 -3.050 -5.853 1.00 93.94 200 THR A C 1
ATOM 1483 O O . THR A 1 200 ? 18.800 -3.042 -6.781 1.00 93.94 200 THR A O 1
ATOM 1486 N N . GLN A 1 201 ? 19.339 -3.673 -4.697 1.00 95.50 201 GLN A N 1
ATOM 1487 C CA . GLN A 1 201 ? 18.111 -4.451 -4.475 1.00 95.50 201 GLN A CA 1
ATOM 1488 C C . GLN A 1 201 ? 16.850 -3.576 -4.530 1.00 95.50 201 GLN A C 1
ATOM 1490 O O . GLN A 1 201 ? 15.817 -4.018 -5.032 1.00 95.50 201 GLN A O 1
ATOM 1495 N N . MET A 1 202 ? 16.931 -2.335 -4.036 1.00 95.44 202 MET A N 1
ATOM 1496 C CA . MET A 1 202 ? 15.862 -1.345 -4.172 1.00 95.44 202 MET A CA 1
ATOM 1497 C C . MET A 1 202 ? 15.620 -1.025 -5.652 1.00 95.44 202 MET A C 1
ATOM 1499 O O . MET A 1 202 ? 14.491 -1.111 -6.126 1.00 95.44 202 MET A O 1
ATOM 1503 N N . ASP A 1 203 ? 16.675 -0.722 -6.405 1.00 94.94 203 ASP A N 1
ATOM 1504 C CA . ASP A 1 203 ? 16.573 -0.346 -7.815 1.00 94.94 203 ASP A CA 1
ATOM 1505 C C . ASP A 1 203 ? 16.079 -1.499 -8.704 1.00 94.94 203 ASP A C 1
ATOM 1507 O O . ASP A 1 203 ? 15.306 -1.259 -9.632 1.00 94.94 203 ASP A O 1
ATOM 1511 N N . ASP A 1 204 ? 16.441 -2.745 -8.393 1.00 95.44 204 ASP A N 1
ATOM 1512 C CA . ASP A 1 204 ? 15.944 -3.941 -9.083 1.00 95.44 204 ASP A CA 1
ATOM 1513 C C . ASP A 1 204 ? 14.478 -4.247 -8.747 1.00 95.44 204 ASP A C 1
ATOM 1515 O O . ASP A 1 204 ? 13.687 -4.531 -9.651 1.00 95.44 204 ASP A O 1
ATOM 1519 N N . ALA A 1 205 ? 14.069 -4.108 -7.480 1.00 95.38 205 ALA A N 1
ATOM 1520 C CA . ALA A 1 205 ? 12.663 -4.225 -7.091 1.00 95.38 205 ALA A CA 1
ATOM 1521 C C . ALA A 1 205 ? 11.791 -3.148 -7.765 1.00 95.38 205 ALA A C 1
ATOM 1523 O O . ALA A 1 205 ? 10.654 -3.419 -8.158 1.00 95.38 205 ALA A O 1
ATOM 1524 N N . LEU A 1 206 ? 12.332 -1.940 -7.959 1.00 95.50 206 LEU A N 1
ATOM 1525 C CA . LEU A 1 206 ? 11.672 -0.868 -8.704 1.00 95.50 206 LEU A CA 1
ATOM 1526 C C . LEU A 1 206 ? 11.629 -1.162 -10.209 1.00 95.50 206 LEU A C 1
ATOM 1528 O O . LEU A 1 206 ? 10.557 -1.038 -10.806 1.00 95.50 206 LEU A O 1
ATOM 1532 N N . ARG A 1 207 ? 12.736 -1.606 -10.826 1.00 95.44 207 ARG A N 1
ATOM 1533 C CA . ARG A 1 207 ? 12.779 -2.071 -12.230 1.00 95.44 207 ARG A CA 1
ATOM 1534 C C . ARG A 1 207 ? 11.727 -3.149 -12.503 1.00 95.44 207 ARG A C 1
ATOM 1536 O O . ARG A 1 207 ? 10.992 -3.033 -13.475 1.00 95.44 207 ARG A O 1
ATOM 1543 N N . ALA A 1 208 ? 11.548 -4.105 -11.594 1.00 94.56 208 ALA A N 1
ATOM 1544 C CA . ALA A 1 208 ? 10.522 -5.147 -11.690 1.00 94.56 208 ALA A CA 1
ATOM 1545 C C . ALA A 1 208 ? 9.055 -4.645 -11.625 1.00 94.56 208 ALA A C 1
ATOM 1547 O O . ALA A 1 208 ? 8.136 -5.458 -11.710 1.00 94.56 208 ALA A O 1
ATOM 1548 N N . CYS A 1 209 ? 8.810 -3.336 -11.469 1.00 93.56 209 CYS A N 1
ATOM 1549 C CA . CYS A 1 209 ? 7.471 -2.744 -11.366 1.00 93.56 209 CYS A CA 1
ATOM 1550 C C . CYS A 1 209 ? 7.037 -1.871 -12.565 1.00 93.56 209 CYS A C 1
ATOM 1552 O O . CYS A 1 209 ? 5.866 -1.480 -12.610 1.00 93.56 209 CYS A O 1
ATOM 1554 N N . HIS A 1 210 ? 7.926 -1.506 -13.500 1.00 94.81 210 HIS A N 1
ATOM 1555 C CA . HIS A 1 210 ? 7.636 -0.490 -14.529 1.00 94.81 210 HIS A CA 1
ATOM 1556 C C . HIS A 1 210 ? 8.484 -0.633 -15.806 1.00 94.81 210 HIS A C 1
ATOM 1558 O O . HIS A 1 210 ? 9.576 -1.188 -15.767 1.00 94.81 210 HIS A O 1
ATOM 1564 N N . HIS A 1 211 ? 8.007 -0.061 -16.921 1.00 92.69 211 HIS A N 1
ATOM 1565 C CA . HIS A 1 211 ? 8.706 -0.097 -18.224 1.00 92.69 211 HIS A CA 1
ATOM 1566 C C . HIS A 1 211 ? 9.370 1.218 -18.649 1.00 92.69 211 HIS A C 1
ATOM 1568 O O . HIS A 1 211 ? 10.193 1.221 -19.556 1.00 92.69 211 HIS A O 1
ATOM 1574 N N . PHE A 1 212 ? 9.045 2.346 -18.012 1.00 89.81 212 PHE A N 1
ATOM 1575 C CA . PHE A 1 212 ? 9.560 3.666 -18.420 1.00 89.81 212 PHE A CA 1
ATOM 1576 C C . PHE A 1 212 ? 11.000 3.973 -17.942 1.00 89.81 212 PHE A C 1
ATOM 1578 O O . PHE A 1 212 ? 11.465 5.099 -18.091 1.00 89.81 212 PHE A O 1
ATOM 1585 N N . GLY A 1 213 ? 11.705 2.997 -17.357 1.00 86.19 213 GLY A N 1
ATOM 1586 C CA . GLY A 1 213 ? 13.135 3.044 -17.013 1.00 86.19 213 GLY A CA 1
ATOM 1587 C C . GLY A 1 213 ? 13.532 3.850 -15.765 1.00 86.19 213 GLY A C 1
ATOM 1588 O O . GLY A 1 213 ? 14.507 3.490 -15.094 1.00 86.19 213 GLY A O 1
ATOM 1589 N N . ASP A 1 214 ? 12.798 4.913 -15.423 1.00 91.56 214 ASP A N 1
ATOM 1590 C CA . ASP A 1 214 ? 13.146 5.821 -14.320 1.00 91.56 214 ASP A CA 1
ATOM 1591 C C . ASP A 1 214 ? 12.733 5.305 -12.923 1.00 91.56 214 ASP A C 1
ATOM 1593 O O . ASP A 1 214 ? 11.828 5.799 -12.241 1.00 91.56 214 ASP A O 1
ATOM 1597 N N . HIS A 1 215 ? 13.477 4.294 -12.480 1.00 93.38 215 HIS A N 1
ATOM 1598 C CA . HIS A 1 215 ? 13.482 3.775 -11.117 1.00 93.38 215 HIS A CA 1
ATOM 1599 C C . HIS A 1 215 ? 13.971 4.806 -10.082 1.00 93.38 215 HIS A C 1
ATOM 1601 O O . HIS A 1 215 ? 13.506 4.789 -8.942 1.00 93.38 215 HIS A O 1
ATOM 1607 N N . ALA A 1 216 ? 14.875 5.719 -10.450 1.00 92.94 216 ALA A N 1
ATOM 1608 C CA . ALA A 1 216 ? 15.438 6.702 -9.524 1.00 92.94 216 ALA A CA 1
ATOM 1609 C C . ALA A 1 216 ? 14.378 7.717 -9.060 1.00 92.94 216 ALA A C 1
ATOM 1611 O O . ALA A 1 216 ? 14.326 8.076 -7.880 1.00 92.94 216 ALA A O 1
ATOM 1612 N N . LEU A 1 217 ? 13.485 8.120 -9.964 1.00 92.88 217 LEU A N 1
ATOM 1613 C CA . LEU A 1 217 ? 12.351 8.994 -9.686 1.00 92.88 217 LEU A CA 1
ATOM 1614 C C . LEU A 1 217 ? 11.278 8.302 -8.825 1.00 92.88 217 LEU A C 1
ATOM 1616 O O . LEU A 1 217 ? 10.775 8.906 -7.876 1.00 92.88 217 LEU A O 1
ATOM 1620 N N . LEU A 1 218 ? 11.002 7.010 -9.062 1.00 94.75 218 LEU A N 1
ATOM 1621 C CA . LEU A 1 218 ? 10.163 6.196 -8.165 1.00 94.75 218 LEU A CA 1
ATOM 1622 C C . LEU A 1 218 ? 10.762 6.108 -6.752 1.00 94.75 218 LEU A C 1
ATOM 1624 O O . LEU A 1 218 ? 10.056 6.342 -5.769 1.00 94.75 218 LEU A O 1
ATOM 1628 N N . ARG A 1 219 ? 12.068 5.823 -6.646 1.00 94.56 219 ARG A N 1
ATOM 1629 C CA . ARG A 1 219 ? 12.809 5.766 -5.374 1.00 94.56 219 ARG A CA 1
ATOM 1630 C C . ARG A 1 219 ? 12.731 7.093 -4.624 1.00 94.56 219 ARG A C 1
ATOM 1632 O O . ARG A 1 219 ? 12.497 7.101 -3.418 1.00 94.56 219 ARG A O 1
ATOM 1639 N N . ARG A 1 220 ? 12.871 8.211 -5.345 1.00 94.81 220 ARG A N 1
ATOM 1640 C CA . ARG A 1 220 ? 12.699 9.557 -4.794 1.00 94.81 220 ARG A CA 1
ATOM 1641 C C . ARG A 1 220 ? 11.293 9.751 -4.231 1.00 94.81 220 ARG A C 1
ATOM 1643 O O . ARG A 1 220 ? 11.182 10.080 -3.058 1.00 94.81 220 ARG A O 1
ATOM 1650 N N . TRP A 1 221 ? 10.231 9.512 -5.002 1.00 95.50 221 TRP A N 1
ATOM 1651 C CA . TRP A 1 221 ? 8.862 9.729 -4.512 1.00 95.50 221 TRP A CA 1
ATOM 1652 C C . TRP A 1 221 ? 8.466 8.815 -3.351 1.00 95.50 221 TRP A C 1
ATOM 1654 O O . TRP A 1 221 ? 7.698 9.244 -2.493 1.00 95.50 221 TRP A O 1
ATOM 1664 N N . LEU A 1 222 ? 8.999 7.592 -3.278 1.00 95.88 222 LEU A N 1
ATOM 1665 C CA . LEU A 1 222 ? 8.804 6.721 -2.114 1.00 95.88 222 LEU A CA 1
ATOM 1666 C C . LEU A 1 222 ? 9.405 7.330 -0.838 1.00 95.88 222 LEU A C 1
ATOM 1668 O O . LEU A 1 222 ? 8.780 7.237 0.217 1.00 95.88 222 LEU A O 1
ATOM 1672 N N . CYS A 1 223 ? 10.564 7.989 -0.926 1.00 95.19 223 CYS A N 1
ATOM 1673 C CA . CYS A 1 223 ? 11.143 8.734 0.195 1.00 95.19 223 CYS A CA 1
ATOM 1674 C C . CYS A 1 223 ? 10.413 10.055 0.472 1.00 95.19 223 CYS A C 1
ATOM 1676 O O . CYS A 1 223 ? 10.052 10.316 1.616 1.00 95.19 223 CYS A O 1
ATOM 1678 N N . ASP A 1 224 ? 10.151 10.860 -0.560 1.00 95.00 224 ASP A N 1
ATOM 1679 C CA . ASP A 1 224 ? 9.516 12.181 -0.441 1.00 95.00 224 ASP A CA 1
ATOM 1680 C C . ASP A 1 224 ? 8.058 12.080 0.086 1.00 95.00 224 ASP A C 1
ATOM 1682 O O . ASP A 1 224 ? 7.528 13.047 0.630 1.00 95.00 224 ASP A O 1
ATOM 1686 N N . LEU A 1 225 ? 7.411 10.908 -0.031 1.00 94.25 225 LEU A N 1
ATOM 1687 C CA . LEU A 1 225 ? 6.094 10.586 0.550 1.00 94.25 225 LEU A CA 1
ATOM 1688 C C . LEU A 1 225 ? 6.161 9.671 1.794 1.00 94.25 225 LEU A C 1
ATOM 1690 O O . LEU A 1 225 ? 5.127 9.176 2.243 1.00 94.25 225 LEU A O 1
ATOM 1694 N N . GLY A 1 226 ? 7.351 9.408 2.345 1.00 94.81 226 GLY A N 1
ATOM 1695 C CA . GLY A 1 226 ? 7.543 8.615 3.570 1.00 94.81 226 GLY A CA 1
ATOM 1696 C C . GLY A 1 226 ? 7.180 7.125 3.470 1.00 94.81 226 GLY A C 1
ATOM 1697 O O . GLY A 1 226 ? 7.116 6.441 4.489 1.00 94.81 226 GLY A O 1
ATOM 1698 N N . MET A 1 227 ? 6.932 6.607 2.265 1.00 95.88 227 MET A N 1
ATOM 1699 C CA . MET A 1 227 ? 6.592 5.201 1.994 1.00 95.88 227 MET A CA 1
ATOM 1700 C C . MET A 1 227 ? 7.808 4.263 2.092 1.00 95.88 227 MET A C 1
ATOM 1702 O O . MET A 1 227 ? 7.659 3.067 2.351 1.00 95.88 227 MET A O 1
ATOM 1706 N N . ALA A 1 228 ? 9.017 4.796 1.906 1.00 95.94 228 ALA A N 1
ATOM 1707 C CA . ALA A 1 228 ? 10.276 4.118 2.195 1.00 95.94 228 ALA A CA 1
ATOM 1708 C C . ALA A 1 228 ? 11.279 5.101 2.812 1.00 95.94 228 ALA A C 1
ATOM 1710 O O . ALA A 1 228 ? 11.452 6.210 2.308 1.00 95.94 228 ALA A O 1
ATOM 1711 N N . THR A 1 229 ? 11.980 4.701 3.869 1.00 95.19 229 THR A N 1
ATOM 1712 C CA . THR A 1 229 ? 13.118 5.465 4.396 1.00 95.19 229 THR A CA 1
ATOM 1713 C C . THR A 1 229 ? 14.402 5.097 3.657 1.00 95.19 229 THR A C 1
ATOM 1715 O O . THR A 1 229 ? 14.505 4.031 3.045 1.00 95.19 229 THR A O 1
ATOM 1718 N N . ARG A 1 230 ? 15.395 5.990 3.725 1.00 95.19 230 ARG A N 1
ATOM 1719 C CA . ARG A 1 230 ? 16.781 5.743 3.310 1.00 95.19 230 ARG A CA 1
ATOM 1720 C C . ARG A 1 230 ? 17.736 6.206 4.406 1.00 95.19 230 ARG A C 1
ATOM 1722 O O . ARG A 1 230 ? 17.410 7.162 5.110 1.00 95.19 230 ARG A O 1
ATOM 1729 N N . THR A 1 231 ? 18.899 5.575 4.542 1.00 93.81 231 THR A N 1
ATOM 1730 C CA . THR A 1 231 ? 19.963 6.109 5.409 1.00 93.81 231 THR A CA 1
ATOM 1731 C C . THR A 1 231 ? 20.536 7.415 4.842 1.00 93.81 231 THR A C 1
ATOM 1733 O O . THR A 1 231 ? 20.424 7.648 3.633 1.00 93.81 231 THR A O 1
ATOM 1736 N N . PRO A 1 232 ? 21.157 8.282 5.671 1.00 89.44 232 PRO A N 1
ATOM 1737 C CA . PRO A 1 232 ? 21.804 9.509 5.195 1.00 89.44 232 PRO A CA 1
ATOM 1738 C C . PRO A 1 232 ? 22.840 9.248 4.092 1.00 89.44 232 PRO A C 1
ATOM 1740 O O . PRO A 1 232 ? 22.870 9.971 3.100 1.00 89.44 232 PRO A O 1
ATOM 1743 N N . ASP A 1 233 ? 23.594 8.149 4.205 1.00 88.69 233 ASP A N 1
ATOM 1744 C CA . ASP A 1 233 ? 24.582 7.699 3.211 1.00 88.69 233 ASP A CA 1
ATOM 1745 C C . ASP A 1 233 ? 23.960 7.159 1.908 1.00 88.69 233 ASP A C 1
ATOM 1747 O O . ASP A 1 233 ? 24.678 6.772 0.986 1.00 88.69 233 ASP A O 1
ATOM 1751 N N . GLY A 1 234 ? 22.628 7.039 1.837 1.00 83.12 234 GLY A N 1
ATOM 1752 C CA . GLY A 1 234 ? 21.885 6.543 0.673 1.00 83.12 234 GLY A CA 1
ATOM 1753 C C . GLY A 1 234 ? 22.099 5.062 0.330 1.00 83.12 234 GLY A C 1
ATOM 1754 O O . GLY A 1 234 ? 21.597 4.607 -0.699 1.00 83.12 234 GLY A O 1
ATOM 1755 N N . ARG A 1 235 ? 22.838 4.313 1.162 1.00 89.88 235 ARG A N 1
ATOM 1756 C CA . ARG A 1 235 ? 23.240 2.913 0.915 1.00 89.88 235 ARG A CA 1
ATOM 1757 C C . ARG A 1 235 ? 22.138 1.896 1.202 1.00 89.88 235 ARG A C 1
ATOM 1759 O O . ARG A 1 235 ? 22.080 0.868 0.527 1.00 89.88 235 ARG A O 1
ATOM 1766 N N . GLN A 1 236 ? 21.304 2.176 2.202 1.00 94.19 236 GLN A N 1
ATOM 1767 C CA . GLN A 1 236 ? 20.239 1.299 2.685 1.00 94.19 236 GLN A CA 1
ATOM 1768 C C . GLN A 1 236 ? 18.880 1.988 2.548 1.00 94.19 236 GLN A C 1
ATOM 1770 O O . GLN A 1 236 ? 18.748 3.181 2.829 1.00 94.19 236 GLN A O 1
ATOM 1775 N N . TYR A 1 237 ? 17.873 1.212 2.161 1.00 96.31 237 TYR A N 1
ATOM 1776 C CA . TYR A 1 237 ? 16.470 1.597 2.049 1.00 96.31 237 TYR A CA 1
ATOM 1777 C C . TYR A 1 237 ? 15.616 0.623 2.857 1.00 96.31 237 TYR A C 1
ATOM 1779 O O . TYR A 1 237 ? 15.933 -0.561 2.937 1.00 96.31 237 TYR A O 1
ATOM 1787 N N . ARG A 1 238 ? 14.507 1.090 3.428 1.00 95.81 238 ARG A N 1
ATOM 1788 C CA . ARG A 1 238 ? 13.569 0.233 4.163 1.00 95.81 238 ARG A CA 1
ATOM 1789 C C . ARG A 1 238 ? 12.136 0.628 3.849 1.00 95.81 238 ARG A C 1
ATOM 1791 O O . ARG A 1 238 ? 11.799 1.812 3.844 1.00 95.81 238 ARG A O 1
ATOM 1798 N N . ARG A 1 239 ? 11.277 -0.363 3.599 1.00 96.25 239 ARG A N 1
ATOM 1799 C CA . ARG A 1 239 ? 9.839 -0.134 3.422 1.00 96.25 239 ARG A CA 1
ATOM 1800 C C . ARG A 1 239 ? 9.237 0.355 4.740 1.00 96.25 239 ARG A C 1
ATOM 1802 O O . ARG A 1 239 ? 9.443 -0.271 5.779 1.00 96.25 239 ARG A O 1
ATOM 1809 N N . VAL A 1 240 ? 8.497 1.460 4.699 1.00 96.12 240 VAL A N 1
ATOM 1810 C CA . VAL A 1 240 ? 7.695 1.913 5.841 1.00 96.12 240 VAL A CA 1
ATOM 1811 C C . VAL A 1 240 ? 6.340 1.232 5.743 1.00 96.12 240 VAL A C 1
ATOM 1813 O O . VAL A 1 240 ? 5.658 1.349 4.726 1.00 96.12 240 VAL A O 1
ATOM 1816 N N . GLU A 1 241 ? 5.959 0.506 6.789 1.00 94.44 241 GLU A N 1
ATOM 1817 C CA . GLU A 1 241 ? 4.653 -0.141 6.861 1.00 94.44 241 GLU A CA 1
ATOM 1818 C C . GLU A 1 241 ? 3.567 0.914 7.113 1.00 94.44 241 GLU A C 1
ATOM 1820 O O . GLU A 1 241 ? 3.572 1.599 8.134 1.00 94.44 241 GLU A O 1
ATOM 1825 N N . GLN A 1 242 ? 2.650 1.068 6.158 1.00 91.88 242 GLN A N 1
ATOM 1826 C CA . GLN A 1 242 ? 1.542 2.020 6.201 1.00 91.88 242 GLN A CA 1
ATOM 1827 C C . GLN A 1 242 ? 0.256 1.330 5.732 1.00 91.88 242 GLN A C 1
ATOM 1829 O O . GLN A 1 242 ? 0.305 0.444 4.877 1.00 91.88 242 GLN A O 1
ATOM 1834 N N . ARG A 1 243 ? -0.909 1.759 6.238 1.00 89.38 243 ARG A N 1
ATOM 1835 C CA . ARG A 1 243 ? -2.217 1.320 5.723 1.00 89.38 243 ARG A CA 1
ATOM 1836 C C . ARG A 1 243 ? -2.503 2.045 4.395 1.00 89.38 243 ARG A C 1
ATOM 1838 O O . ARG A 1 243 ? -2.637 3.268 4.421 1.00 89.38 243 ARG A O 1
ATOM 1845 N N . PRO A 1 244 ? -2.636 1.348 3.250 1.00 91.62 244 PRO A N 1
ATOM 1846 C CA . PRO A 1 244 ? -3.042 1.994 2.007 1.00 91.62 244 PRO A CA 1
ATOM 1847 C C . PRO A 1 244 ? -4.498 2.489 2.104 1.00 91.62 244 PRO A C 1
ATOM 1849 O O . PRO A 1 244 ? -5.316 1.817 2.739 1.00 91.62 244 PRO A O 1
ATOM 1852 N N . PRO A 1 245 ? -4.857 3.616 1.462 1.00 91.69 245 PRO A N 1
ATOM 1853 C CA . PRO A 1 245 ? -6.243 4.079 1.396 1.00 91.69 245 PRO A CA 1
ATOM 1854 C C . PRO A 1 245 ? -7.107 3.106 0.579 1.00 91.69 245 PRO A C 1
ATOM 1856 O O . PRO A 1 245 ? -6.589 2.370 -0.265 1.00 91.69 245 PRO A O 1
ATOM 1859 N N . GLN A 1 246 ? -8.427 3.119 0.784 1.00 91.25 246 GLN A N 1
ATOM 1860 C CA . GLN A 1 246 ? -9.338 2.107 0.218 1.00 91.25 246 GLN A CA 1
ATOM 1861 C C . GLN A 1 246 ? -9.258 1.998 -1.320 1.00 91.25 246 GLN A C 1
ATOM 1863 O O . GLN A 1 246 ? -9.231 0.899 -1.869 1.00 91.25 246 GLN A O 1
ATOM 1868 N N . GLU A 1 247 ? -9.104 3.115 -2.038 1.00 93.38 247 GLU A N 1
ATOM 1869 C CA . GLU A 1 247 ? -8.859 3.107 -3.492 1.00 93.38 247 GLU A CA 1
ATOM 1870 C C . GLU A 1 247 ? -7.551 2.421 -3.901 1.00 93.38 247 GLU A C 1
ATOM 1872 O O . GLU A 1 247 ? -7.492 1.763 -4.940 1.00 93.38 247 GLU A O 1
ATOM 1877 N N . ALA A 1 248 ? -6.490 2.574 -3.106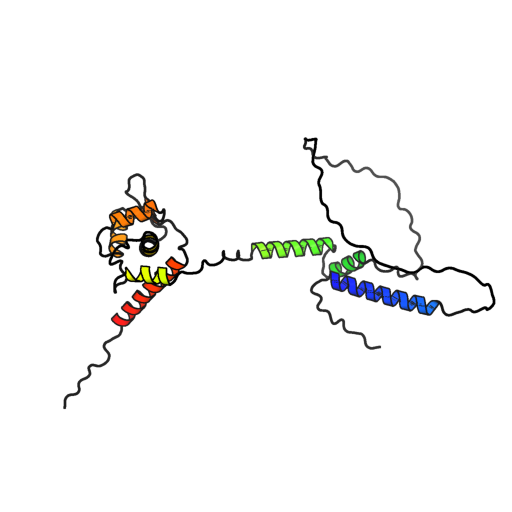 1.00 94.62 248 ALA A N 1
ATOM 1878 C CA . ALA A 1 248 ? -5.243 1.874 -3.361 1.00 94.62 248 ALA A CA 1
ATOM 1879 C C . ALA A 1 248 ? -5.443 0.372 -3.138 1.00 94.62 248 ALA A C 1
ATOM 1881 O O . ALA A 1 248 ? -5.027 -0.412 -3.982 1.00 94.62 248 ALA A O 1
ATOM 1882 N N . LEU A 1 249 ? -6.152 -0.038 -2.080 1.00 95.06 249 LEU A N 1
ATOM 1883 C CA . LEU A 1 249 ? -6.504 -1.445 -1.855 1.00 95.06 249 LEU A CA 1
ATOM 1884 C C . LEU A 1 249 ? -7.320 -2.025 -3.024 1.00 95.06 249 LEU A C 1
ATOM 1886 O O . LEU A 1 249 ? -6.973 -3.097 -3.521 1.00 95.06 249 LEU A O 1
ATOM 1890 N N . ALA A 1 250 ? -8.316 -1.295 -3.534 1.00 95.06 250 ALA A N 1
ATOM 1891 C CA . ALA A 1 250 ? -9.091 -1.685 -4.714 1.00 95.06 250 ALA A CA 1
ATOM 1892 C C . ALA A 1 250 ? -8.222 -1.807 -5.986 1.00 95.06 250 ALA A C 1
ATOM 1894 O O . ALA A 1 250 ? -8.352 -2.775 -6.739 1.00 95.06 250 ALA A O 1
ATOM 1895 N N . LEU A 1 251 ? -7.282 -0.878 -6.210 1.00 95.81 251 LEU A N 1
ATOM 1896 C CA . LEU A 1 251 ? -6.319 -0.952 -7.317 1.00 95.81 251 LEU A CA 1
ATOM 1897 C C . LEU A 1 251 ? -5.375 -2.160 -7.177 1.00 95.81 251 LEU A C 1
ATOM 1899 O O . LEU A 1 251 ? -5.163 -2.889 -8.147 1.00 95.81 251 LEU A O 1
ATOM 1903 N N . LEU A 1 252 ? -4.840 -2.404 -5.973 1.00 95.44 252 LEU A N 1
ATOM 1904 C CA . LEU A 1 252 ? -3.984 -3.555 -5.668 1.00 95.44 252 LEU A CA 1
ATOM 1905 C C . LEU A 1 252 ? -4.719 -4.879 -5.917 1.00 95.44 252 LEU A C 1
ATOM 1907 O O . LEU A 1 252 ? -4.129 -5.803 -6.476 1.00 95.44 252 LEU A O 1
ATOM 1911 N N . GLN A 1 253 ? -5.990 -4.979 -5.517 1.00 95.44 253 GLN A N 1
ATOM 1912 C CA . GLN A 1 253 ? -6.839 -6.144 -5.778 1.00 95.44 253 GLN A CA 1
ATOM 1913 C C . GLN A 1 253 ? -7.036 -6.346 -7.287 1.00 95.44 253 GLN A C 1
ATOM 1915 O O . GLN A 1 253 ? -6.638 -7.382 -7.811 1.00 95.44 253 GLN A O 1
ATOM 1920 N N . HIS A 1 254 ? -7.525 -5.329 -8.005 1.00 95.00 254 HIS A N 1
ATOM 1921 C CA . HIS A 1 254 ? -7.765 -5.387 -9.451 1.00 95.00 254 HIS A CA 1
ATOM 1922 C C . HIS A 1 254 ? -6.527 -5.818 -10.261 1.00 95.00 254 HIS A C 1
ATOM 1924 O O . HIS A 1 254 ? -6.628 -6.651 -11.164 1.00 95.00 254 HIS A O 1
ATOM 1930 N N . LEU A 1 255 ? -5.344 -5.286 -9.935 1.00 95.25 255 LEU A N 1
ATOM 1931 C CA . LEU A 1 255 ? -4.096 -5.654 -10.612 1.00 95.25 255 LEU A CA 1
ATOM 1932 C C . LEU A 1 255 ? -3.639 -7.082 -10.256 1.00 95.25 255 LEU A C 1
ATOM 1934 O O . LEU A 1 255 ? -3.241 -7.835 -11.146 1.00 95.25 255 LEU A O 1
ATOM 1938 N N . ARG A 1 256 ? -3.779 -7.509 -8.990 1.00 93.88 256 ARG A N 1
ATOM 1939 C CA . ARG A 1 256 ? -3.533 -8.907 -8.583 1.00 93.88 256 ARG A CA 1
ATOM 1940 C C . ARG A 1 256 ? -4.486 -9.878 -9.282 1.00 93.88 256 ARG A C 1
ATOM 1942 O O . ARG A 1 256 ? -4.067 -10.976 -9.641 1.00 93.88 256 ARG A O 1
ATOM 1949 N N . ASP A 1 257 ? -5.737 -9.489 -9.518 1.00 93.81 257 ASP A N 1
ATOM 1950 C CA . ASP A 1 257 ? -6.691 -10.303 -10.269 1.00 93.81 257 ASP A CA 1
ATOM 1951 C C . ASP A 1 257 ? -6.391 -10.358 -11.766 1.00 93.81 257 ASP A C 1
ATOM 1953 O O . ASP A 1 257 ? -6.479 -11.445 -12.339 1.00 93.81 257 ASP A O 1
ATOM 1957 N N . ARG A 1 258 ? -5.934 -9.264 -12.390 1.00 92.75 258 ARG A N 1
ATOM 1958 C CA . ARG A 1 258 ? -5.391 -9.299 -13.763 1.00 92.75 258 ARG A CA 1
ATOM 1959 C C . ARG A 1 258 ? -4.239 -10.301 -13.882 1.00 92.75 258 ARG A C 1
ATOM 1961 O O . ARG A 1 258 ? -4.280 -11.159 -14.760 1.00 92.75 258 ARG A O 1
ATOM 1968 N N . GLU A 1 259 ? -3.279 -10.279 -12.957 1.00 90.62 259 GLU A N 1
ATOM 1969 C CA . GLU A 1 259 ? -2.187 -11.265 -12.925 1.00 90.62 259 GLU A CA 1
ATOM 1970 C C . GLU A 1 259 ? -2.669 -12.702 -12.693 1.00 90.62 259 GLU A C 1
ATOM 1972 O O . GLU A 1 259 ? -2.188 -13.622 -13.358 1.00 90.62 259 GLU A O 1
ATOM 1977 N N . ARG A 1 260 ? -3.624 -12.925 -11.779 1.00 91.81 260 ARG A N 1
ATOM 1978 C CA . ARG A 1 260 ? -4.212 -14.257 -11.553 1.00 91.81 260 ARG A CA 1
ATOM 1979 C C . ARG A 1 260 ? -4.884 -14.799 -12.815 1.00 91.81 260 ARG A C 1
ATOM 1981 O O . ARG A 1 260 ? -4.720 -15.980 -13.116 1.00 91.81 260 ARG A O 1
ATOM 1988 N N . HIS A 1 261 ? -5.604 -13.961 -13.559 1.00 90.56 261 HIS A N 1
ATOM 1989 C CA . HIS A 1 261 ? -6.233 -14.361 -14.818 1.00 90.56 261 HIS A CA 1
ATOM 1990 C C . HIS A 1 261 ? -5.198 -14.628 -15.914 1.00 90.56 261 HIS A C 1
ATOM 1992 O O . HIS A 1 261 ? -5.237 -15.705 -16.500 1.00 90.56 261 HIS A O 1
ATOM 1998 N N . ALA A 1 262 ? -4.222 -13.736 -16.118 1.00 88.50 262 ALA A N 1
ATOM 1999 C CA . ALA A 1 262 ? -3.166 -13.914 -17.119 1.00 88.50 262 ALA A CA 1
ATOM 2000 C C . ALA A 1 262 ? -2.364 -15.217 -16.910 1.00 88.50 262 ALA A C 1
ATOM 2002 O O . ALA A 1 262 ? -2.122 -15.964 -17.860 1.00 88.50 262 ALA A O 1
ATOM 2003 N N . ARG A 1 263 ? -2.018 -15.545 -1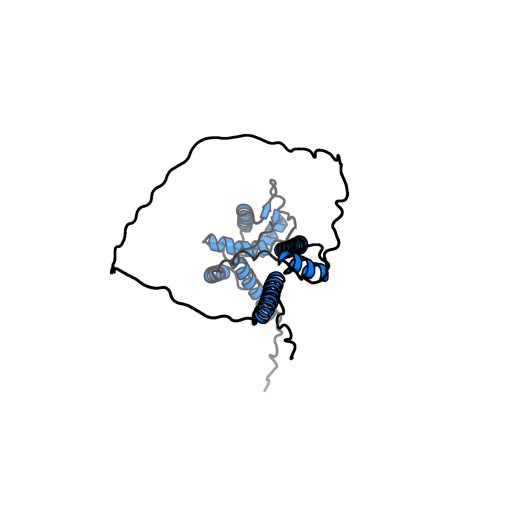5.654 1.00 87.50 263 ARG A N 1
ATOM 2004 C CA . ARG A 1 263 ? -1.346 -16.812 -15.305 1.00 87.50 263 ARG A CA 1
ATOM 2005 C C . ARG A 1 263 ? -2.231 -18.034 -15.573 1.00 87.50 263 ARG A C 1
ATOM 2007 O O . ARG A 1 263 ? -1.734 -19.035 -16.077 1.00 87.50 263 ARG A O 1
ATOM 2014 N N . ARG A 1 264 ? -3.537 -17.957 -15.283 1.00 88.56 264 ARG A N 1
ATOM 2015 C CA . ARG A 1 264 ? -4.500 -19.035 -15.586 1.00 88.56 264 ARG A CA 1
ATOM 2016 C C . ARG A 1 264 ? -4.653 -19.259 -17.090 1.00 88.56 264 ARG A C 1
ATOM 2018 O O . ARG A 1 264 ? -4.610 -20.404 -17.521 1.00 88.56 264 ARG A O 1
ATOM 2025 N N . THR A 1 265 ? -4.772 -18.198 -17.890 1.00 87.06 265 THR A N 1
ATOM 2026 C CA . THR A 1 265 ? -4.868 -18.317 -19.356 1.00 87.06 265 THR A CA 1
ATOM 2027 C C . THR A 1 265 ? -3.577 -18.828 -19.992 1.00 87.06 265 THR A C 1
ATOM 2029 O O . THR A 1 265 ? -3.649 -19.545 -20.980 1.00 87.06 265 THR A O 1
ATOM 2032 N N . ALA A 1 266 ? -2.409 -18.520 -19.416 1.00 82.06 266 ALA A N 1
ATOM 2033 C CA . ALA A 1 266 ? -1.124 -19.047 -19.881 1.00 82.06 266 ALA A CA 1
ATOM 2034 C C . ALA A 1 266 ? -0.879 -20.519 -19.489 1.00 82.06 266 ALA A C 1
ATOM 2036 O O . ALA A 1 266 ? -0.116 -21.207 -20.160 1.00 82.06 266 ALA A O 1
ATOM 2037 N N . HIS A 1 267 ? -1.506 -21.006 -18.411 1.00 76.75 267 HIS A N 1
ATOM 2038 C CA . HIS A 1 267 ? -1.388 -22.396 -17.953 1.00 76.75 267 HIS A CA 1
ATOM 2039 C C . HIS A 1 267 ? -2.488 -23.325 -18.502 1.00 76.75 267 HIS A C 1
ATOM 2041 O O . HIS A 1 267 ? -2.389 -24.541 -18.359 1.00 76.75 267 HIS A O 1
ATOM 2047 N N . ALA A 1 268 ? -3.532 -22.784 -19.137 1.00 72.44 268 ALA A N 1
ATOM 2048 C CA . ALA A 1 268 ? -4.565 -23.588 -19.781 1.00 72.44 268 ALA A CA 1
ATOM 2049 C C . ALA A 1 268 ? -3.952 -24.404 -20.943 1.00 72.44 268 ALA A C 1
ATOM 2051 O O . ALA A 1 268 ? -3.466 -23.802 -21.905 1.00 72.44 268 ALA A O 1
ATOM 2052 N N . PRO A 1 269 ? -3.952 -25.751 -20.892 1.00 59.34 269 PRO A N 1
ATOM 2053 C CA . PRO A 1 269 ? -3.402 -26.559 -21.973 1.00 59.34 269 PRO A CA 1
ATOM 2054 C C . PRO A 1 269 ? -4.240 -26.378 -23.243 1.00 59.34 269 PRO A C 1
ATOM 2056 O O . PRO A 1 269 ? -5.465 -26.254 -23.179 1.00 59.34 269 PRO A O 1
ATOM 2059 N N . SER A 1 270 ? -3.591 -26.393 -24.409 1.00 58.31 270 SER A N 1
ATOM 2060 C CA . SER A 1 270 ? -4.239 -26.248 -25.716 1.00 58.31 270 SER A CA 1
ATOM 2061 C C . SER A 1 270 ? -5.046 -27.497 -26.089 1.00 58.31 270 SER A C 1
ATOM 2063 O O . SER A 1 270 ? -4.632 -28.327 -26.898 1.00 58.31 270 SER A O 1
ATOM 2065 N N . ALA A 1 271 ? -6.225 -27.631 -25.483 1.00 56.88 271 ALA A N 1
ATOM 2066 C CA . ALA A 1 271 ? -7.138 -28.739 -25.705 1.00 56.88 271 ALA A CA 1
ATOM 2067 C C . ALA A 1 271 ? -7.598 -28.807 -27.174 1.00 56.88 271 ALA A C 1
ATOM 2069 O O . ALA A 1 271 ? -8.440 -28.032 -27.616 1.00 56.88 271 ALA A O 1
ATOM 2070 N N . GLY A 1 272 ? -7.056 -29.777 -27.914 1.00 55.44 272 GLY A N 1
ATOM 2071 C CA . GLY A 1 272 ? -7.679 -30.315 -29.121 1.00 55.44 272 GLY A CA 1
ATOM 2072 C C . GLY A 1 272 ? -7.701 -29.416 -30.361 1.00 55.44 272 GLY A C 1
ATOM 2073 O O . GLY A 1 272 ? -8.771 -29.101 -30.868 1.00 55.44 272 GLY A O 1
ATOM 2074 N N . ARG A 1 273 ? -6.539 -29.192 -30.990 1.00 55.16 273 ARG A N 1
ATOM 2075 C CA . ARG A 1 273 ? -6.480 -29.315 -32.464 1.00 55.16 273 ARG A CA 1
ATOM 2076 C C . ARG A 1 273 ? -6.163 -30.766 -32.832 1.00 55.16 273 ARG A C 1
ATOM 2078 O O . ARG A 1 273 ? -5.076 -31.081 -33.305 1.00 55.16 273 ARG A O 1
ATOM 2085 N N . GLY A 1 274 ? -7.118 -31.648 -32.528 1.00 53.56 274 GLY A N 1
ATOM 2086 C CA . GLY A 1 274 ? -7.140 -33.011 -33.057 1.00 53.56 274 GLY A CA 1
ATOM 2087 C C . GLY A 1 274 ? -7.430 -32.980 -34.558 1.00 53.56 274 GLY A C 1
ATOM 2088 O O . GLY A 1 274 ? -8.095 -32.062 -35.038 1.00 53.56 274 GLY A O 1
ATOM 2089 N N . ALA A 1 275 ? -6.892 -33.944 -35.300 1.00 55.06 275 ALA A N 1
ATOM 2090 C CA . ALA A 1 275 ? -7.017 -33.969 -36.751 1.00 55.06 275 ALA A CA 1
ATOM 2091 C C . ALA A 1 275 ? -8.441 -34.326 -37.208 1.00 55.06 275 ALA A C 1
ATOM 2093 O O . ALA A 1 275 ? -9.040 -35.269 -36.694 1.00 55.06 275 ALA A O 1
ATOM 2094 N N . THR A 1 276 ? -8.904 -33.641 -38.254 1.00 50.44 276 THR A N 1
ATOM 2095 C CA . THR A 1 276 ? -9.945 -34.147 -39.157 1.00 50.44 276 THR A CA 1
ATOM 2096 C C . THR A 1 276 ? -9.319 -34.285 -40.538 1.00 50.44 276 THR A C 1
ATOM 2098 O O . THR A 1 276 ? -9.367 -33.362 -41.348 1.00 50.44 276 THR A O 1
ATOM 2101 N N . THR A 1 277 ? -8.669 -35.420 -40.777 1.00 55.38 277 THR A N 1
ATOM 2102 C CA . THR A 1 277 ? -8.299 -35.874 -42.121 1.00 55.38 277 THR A CA 1
ATOM 2103 C C . THR A 1 277 ? -9.484 -36.623 -42.722 1.00 55.38 277 THR A C 1
ATOM 2105 O O . THR A 1 277 ? -9.949 -37.598 -42.131 1.00 55.38 277 THR A O 1
ATOM 2108 N N . ALA A 1 278 ? -9.947 -36.167 -43.883 1.00 61.62 278 ALA A N 1
ATOM 2109 C CA . ALA A 1 278 ? -10.926 -36.813 -44.753 1.00 61.62 278 ALA A CA 1
ATOM 2110 C C . ALA A 1 278 ? -10.628 -36.389 -46.199 1.00 61.62 278 ALA A C 1
ATOM 2112 O O . ALA A 1 278 ? -10.277 -35.197 -46.368 1.00 61.62 278 ALA A O 1
#

Secondary structure (DSSP, 8-state):
-PPPPP----S-HHHHHHHHHHHHHHHHHHHHHHTT-------------------------------------------PPPPPPP-----------PPS-------HHHHHHHHHHHTT-SSHHHHHHHHHHHHHHHHHHSPP---------HHHHHHHHTTB-TTSSB-S--SSHHHHHHHHHHHHHHSPSS-EEEHHHHHHHHHTTBSSS-HHHHHHHHHHTTSEEE-TTSSEEEEPP-PPPHHHHHHHHHHHHHHHHHHHHHHS----------

Radius of gyration: 42.25 Å; chains: 1; bounding box: 103×75×121 Å

Foldseek 3Di:
DDDPDDPDPDPDPLVVLVVVLVVLVVVVVVVVVVVPPDDDDDDDDDDDDDDDDDDDDDDDDDDDDDDDDDDDDDDDDDDDDDDDDDDDDDDDDDDDDDDPDDPDRQDSQNSCCVVVVVVVANGNVSVVVVVVVVVVVVVVVDPDPPPPADDAPVVLLVVLLVQADLQLAREDQDPDPSSNVLLLLLLLVQDDAPDKDFPVRQLVSQVVRHDPNPSVVSVVVCPVVVQKDADPVRGIIHGDDDDDRPSSVVNNVVSVVSNVVVVVVVPDDPPDPDDDDD